Protein AF-A0A383C0T4-F1 (afdb_monomer)

Secondary structure (DSSP, 8-state):
--------------PPP---PPPPPPP------------------TT----S--TT-EEEEEEEETTEEEEEEEEEEEEEEEETTEEEEEEEEEEEEEEGGGTEEEEEEEEEEEETTT--EEEEEEEEEETTEEEEEEEEEETTTTEEEETTTTEEEE-S-SS-B-HHHHHHHHTTS---TT-EEEE--BSSGGGPSEEEE---------

Foldseek 3Di:
DDDDPDPDDDDDDDDDDDDDDDDDDDDDDDPPPPPDPPPPDDDDDPLFDDFPDFAPDKDKDFDDDHPDGFWIKMKHQNHWDDDPNFIWGWIKIWIWGAPDNRQKTWTKIKIFTAGRRLLATQKIWIFIDIVVDTDTWIKGDDLVVQKMAGPVVRDIDGFQHSRADDPVSVVRVVRVDPLDAQDKDFCSHHRDNVCHGDIDHRHDDDDDDD

InterPro domains:
  IPR021457 Protein of unknown function DUF3108 [PF11306] (60-206)

pLDDT: mean 80.32, std 24.47, range [20.44, 98.81]

Structure (mmCIF, N/CA/C/O backbone):
data_AF-A0A383C0T4-F1
#
_entry.id   AF-A0A383C0T4-F1
#
loop_
_atom_site.group_PDB
_atom_site.id
_atom_site.type_symbol
_atom_site.label_atom_id
_atom_site.label_alt_id
_atom_site.label_comp_id
_atom_site.label_asym_id
_atom_site.label_entity_id
_atom_site.label_seq_id
_atom_site.pdbx_PDB_ins_code
_atom_site.Cartn_x
_atom_site.Cartn_y
_atom_site.Cartn_z
_atom_site.occupancy
_atom_site.B_iso_or_equiv
_atom_site.auth_seq_id
_atom_site.auth_comp_id
_atom_site.auth_asym_id
_atom_site.auth_atom_id
_atom_site.pdbx_PDB_model_num
ATOM 1 N N . MET A 1 1 ? 9.558 5.883 11.764 1.00 26.47 1 MET A N 1
ATOM 2 C CA . MET A 1 1 ? 8.303 6.657 11.635 1.00 26.47 1 MET A CA 1
ATOM 3 C C . MET A 1 1 ? 7.267 6.018 12.559 1.00 26.47 1 MET A C 1
ATOM 5 O O . MET A 1 1 ? 7.053 4.821 12.443 1.00 26.47 1 MET A O 1
ATOM 9 N N . ARG A 1 2 ? 6.736 6.738 13.560 1.00 20.44 2 ARG A N 1
ATOM 10 C CA . ARG A 1 2 ? 5.718 6.205 14.489 1.00 20.44 2 ARG A CA 1
ATOM 11 C C . ARG A 1 2 ? 4.349 6.335 13.822 1.00 20.44 2 ARG A C 1
ATOM 13 O O . ARG A 1 2 ? 3.828 7.441 13.752 1.00 20.44 2 ARG A O 1
ATOM 20 N N . LEU A 1 3 ? 3.795 5.234 13.325 1.00 22.00 3 LEU A N 1
ATOM 21 C CA . LEU A 1 3 ? 2.406 5.183 12.874 1.00 22.00 3 LEU A CA 1
ATOM 22 C C . LEU A 1 3 ? 1.547 4.839 14.097 1.00 22.00 3 LEU A C 1
ATOM 24 O O . LEU A 1 3 ? 1.460 3.686 14.505 1.00 22.00 3 LEU A O 1
ATOM 28 N N . VAL A 1 4 ? 0.998 5.869 14.744 1.00 21.23 4 VAL A N 1
ATOM 29 C CA . VAL A 1 4 ? -0.015 5.711 15.795 1.00 21.23 4 VAL A CA 1
ATOM 30 C C . VAL A 1 4 ? -1.366 5.740 15.095 1.00 21.23 4 VAL A C 1
ATOM 32 O O . VAL A 1 4 ? -1.855 6.810 14.738 1.00 21.23 4 VAL A O 1
ATOM 35 N N . LEU A 1 5 ? -1.962 4.571 14.861 1.00 26.23 5 LEU A N 1
ATOM 36 C CA . LEU A 1 5 ? -3.336 4.475 14.371 1.00 26.23 5 LEU A CA 1
ATOM 37 C C . LEU A 1 5 ? -4.292 4.615 15.570 1.00 26.23 5 LEU A C 1
ATOM 39 O O . LEU A 1 5 ? -4.845 3.645 16.076 1.00 26.23 5 LEU A O 1
ATOM 43 N N . GLY A 1 6 ? -4.412 5.837 16.089 1.00 20.72 6 GLY A N 1
ATOM 44 C CA . GLY A 1 6 ? -5.301 6.167 17.202 1.00 20.72 6 GLY A CA 1
ATOM 45 C C . GLY A 1 6 ? -6.627 6.728 16.698 1.00 20.72 6 GLY A C 1
ATOM 46 O O . GLY A 1 6 ? -6.729 7.926 16.457 1.00 20.72 6 GLY A O 1
ATOM 47 N N . ALA A 1 7 ? -7.658 5.891 16.565 1.00 25.80 7 ALA A N 1
ATOM 48 C CA . ALA A 1 7 ? -9.027 6.351 16.323 1.00 25.80 7 ALA A CA 1
ATOM 49 C C . ALA A 1 7 ? -9.769 6.513 17.661 1.00 25.80 7 ALA A C 1
ATOM 51 O O . ALA A 1 7 ? -10.519 5.640 18.093 1.00 25.80 7 ALA A O 1
ATOM 52 N N . MET A 1 8 ? -9.561 7.642 18.341 1.00 23.55 8 MET A N 1
ATOM 53 C CA . MET A 1 8 ? -10.312 8.020 19.542 1.00 23.55 8 MET A CA 1
ATOM 54 C C . MET A 1 8 ? -11.531 8.860 19.130 1.00 23.55 8 MET A C 1
ATOM 56 O O . MET A 1 8 ? -11.370 10.010 18.740 1.00 23.55 8 MET A O 1
ATOM 60 N N . ILE A 1 9 ? -12.749 8.310 19.212 1.00 30.94 9 ILE A N 1
ATOM 61 C CA . ILE A 1 9 ? -13.994 9.101 19.136 1.00 30.94 9 ILE A CA 1
ATOM 62 C C . ILE A 1 9 ? -14.969 8.580 20.196 1.00 30.94 9 ILE A C 1
ATOM 64 O O . ILE A 1 9 ? -15.318 7.404 20.212 1.00 30.94 9 ILE A O 1
ATOM 68 N N . LEU A 1 10 ? -15.377 9.470 21.094 1.00 25.80 10 LEU A N 1
ATOM 69 C CA . LEU A 1 10 ? -16.293 9.253 22.213 1.00 25.80 10 LEU A CA 1
ATOM 70 C C . LEU A 1 10 ? -17.717 9.710 21.808 1.00 25.80 10 LEU A C 1
ATOM 72 O O . LEU A 1 10 ? -17.839 10.791 21.240 1.00 25.80 10 LEU A O 1
ATOM 76 N N . GLY A 1 11 ? -18.773 8.966 22.178 1.00 23.36 11 GLY A N 1
ATOM 77 C CA . GLY A 1 11 ? -20.077 9.556 22.566 1.00 23.36 11 GLY A CA 1
ATOM 78 C C . GLY A 1 11 ? -21.318 9.459 21.639 1.00 23.36 11 GLY A C 1
ATOM 79 O O . GLY A 1 11 ? -21.506 10.318 20.793 1.00 23.36 11 GLY A O 1
ATOM 80 N N . ILE A 1 12 ? -22.192 8.469 21.916 1.00 28.03 12 ILE A N 1
ATOM 81 C CA . ILE A 1 12 ? -23.638 8.527 22.310 1.00 28.03 12 ILE A CA 1
ATOM 82 C C . ILE A 1 12 ? -24.759 9.107 21.375 1.00 28.03 12 ILE A C 1
ATOM 84 O O . ILE A 1 12 ? -24.774 10.297 21.089 1.00 28.03 12 ILE A O 1
ATOM 88 N N . ALA A 1 13 ? -25.794 8.248 21.156 1.00 25.80 13 ALA A N 1
ATOM 89 C CA . ALA A 1 13 ? -27.266 8.435 20.928 1.00 25.80 13 ALA A CA 1
ATOM 90 C C . ALA A 1 13 ? -27.791 9.097 19.628 1.00 25.80 13 ALA A C 1
ATOM 92 O O . ALA A 1 13 ? -27.199 10.054 19.159 1.00 25.80 13 ALA A O 1
ATOM 93 N N . MET A 1 14 ? -28.949 8.777 19.013 1.00 27.36 14 MET A N 1
ATOM 94 C CA . MET A 1 14 ? -30.035 7.758 19.042 1.00 27.36 14 MET A CA 1
ATOM 95 C C . MET A 1 14 ? -30.850 7.972 17.726 1.00 27.36 14 MET A C 1
ATOM 97 O O . MET A 1 14 ? -30.845 9.097 17.223 1.00 27.36 14 MET A O 1
ATOM 101 N N . PRO A 1 15 ? -31.589 6.992 17.163 1.00 32.22 15 PRO A N 1
ATOM 102 C CA . PRO A 1 15 ? -32.390 7.215 15.955 1.00 32.22 15 PRO A CA 1
ATOM 103 C C . PRO A 1 15 ? -33.765 7.833 16.267 1.00 32.22 15 PRO A C 1
ATOM 105 O O . PRO A 1 15 ? -34.529 7.312 17.079 1.00 32.22 15 PRO A O 1
ATOM 108 N N . THR A 1 16 ? -34.113 8.921 15.578 1.00 31.89 16 THR A N 1
ATOM 109 C CA . THR A 1 16 ? -35.475 9.470 15.509 1.00 31.89 16 THR A CA 1
ATOM 110 C C . THR A 1 16 ? -36.207 8.885 14.302 1.00 31.89 16 THR A C 1
ATOM 112 O O . THR A 1 16 ? -35.761 9.000 13.163 1.00 31.89 16 THR A O 1
A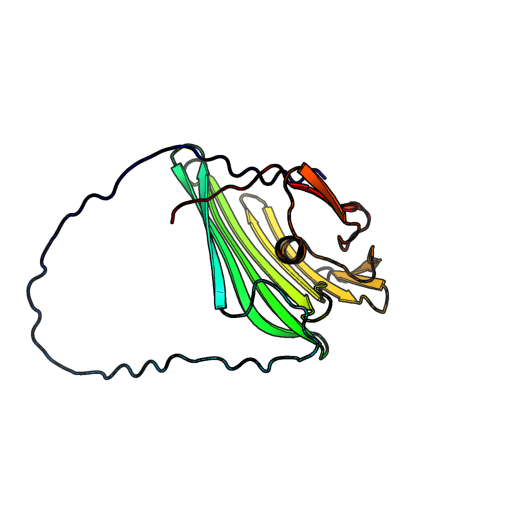TOM 115 N N . TRP A 1 17 ? -37.351 8.245 14.540 1.00 31.34 17 TRP A N 1
ATOM 116 C CA . TRP A 1 17 ? -38.272 7.833 13.482 1.00 31.34 17 TRP A CA 1
ATOM 117 C C . TRP A 1 17 ? -39.209 8.989 13.141 1.00 31.34 17 TRP A C 1
ATOM 119 O O . TRP A 1 17 ? -39.902 9.508 14.014 1.00 31.34 17 TRP A O 1
ATOM 129 N N . ALA A 1 18 ? -39.275 9.351 11.863 1.00 32.19 18 ALA A N 1
ATOM 130 C CA . ALA A 1 18 ? -40.365 10.140 11.314 1.00 32.19 18 ALA A CA 1
ATOM 131 C C . ALA A 1 18 ? -40.929 9.391 10.105 1.00 32.19 18 ALA A C 1
ATOM 133 O O . ALA A 1 18 ? -40.279 9.250 9.072 1.00 32.19 18 ALA A O 1
ATOM 134 N N . SER A 1 19 ? -42.139 8.866 10.272 1.00 38.88 19 SER A N 1
ATOM 135 C CA . SER A 1 19 ? -42.953 8.298 9.208 1.00 38.88 19 SER A CA 1
ATOM 136 C C . SER A 1 19 ? -43.614 9.422 8.413 1.00 38.88 19 SER A C 1
ATOM 138 O O . SER A 1 19 ? -44.455 10.143 8.952 1.00 38.88 19 SER A O 1
ATOM 140 N N . THR A 1 20 ? -43.311 9.526 7.125 1.00 36.09 20 THR A N 1
ATOM 141 C CA . THR A 1 20 ? -44.109 10.299 6.167 1.00 36.09 20 THR A CA 1
ATOM 142 C C . THR A 1 20 ? -44.485 9.394 4.999 1.00 36.09 20 THR A C 1
ATOM 144 O O . THR A 1 20 ? -43.641 8.971 4.215 1.00 36.09 20 THR A O 1
ATOM 147 N N . GLN A 1 21 ? -45.773 9.051 4.921 1.00 34.66 21 GLN A N 1
ATOM 148 C CA . GLN A 1 21 ? -46.374 8.371 3.775 1.00 34.66 21 GLN A CA 1
ATOM 149 C C . GLN A 1 21 ? -46.456 9.337 2.588 1.00 34.66 21 GLN A C 1
ATOM 151 O O . GLN A 1 21 ? -47.052 10.408 2.700 1.00 34.66 21 GLN A O 1
ATOM 156 N N . SER A 1 22 ? -45.900 8.934 1.448 1.00 42.59 22 SER A N 1
ATOM 157 C CA . SER A 1 22 ? -46.144 9.565 0.146 1.00 42.59 22 SER A CA 1
ATOM 158 C C . SER A 1 22 ? -47.427 8.999 -0.491 1.00 42.59 22 SER A C 1
ATOM 160 O O . SER A 1 22 ? -47.734 7.824 -0.270 1.00 42.59 22 SER A O 1
ATOM 162 N N . PRO A 1 23 ? -48.182 9.782 -1.288 1.00 41.03 23 PRO A N 1
ATOM 163 C CA . PRO A 1 23 ? -49.392 9.303 -1.959 1.00 41.03 23 PRO A CA 1
ATOM 164 C C . PRO A 1 23 ? -49.058 8.426 -3.186 1.00 41.03 23 PRO A C 1
ATOM 166 O O . PRO A 1 23 ? -47.937 8.492 -3.697 1.00 41.03 23 PRO A O 1
ATOM 169 N N . PRO A 1 24 ? -50.007 7.606 -3.684 1.00 40.97 24 PRO A N 1
ATOM 170 C CA . PRO A 1 24 ? -49.740 6.668 -4.770 1.00 40.97 24 PRO A CA 1
ATOM 171 C C . PRO A 1 24 ? -49.707 7.371 -6.136 1.00 40.97 24 PRO A C 1
ATOM 173 O O . PRO A 1 24 ? -50.595 8.152 -6.474 1.00 40.97 24 PRO A O 1
ATOM 176 N N . VAL A 1 25 ? -48.692 7.044 -6.937 1.00 49.34 25 VAL A N 1
ATOM 177 C CA . VAL A 1 25 ? -48.575 7.390 -8.365 1.00 49.34 25 VAL A CA 1
ATOM 178 C C . VAL A 1 25 ? -49.196 6.244 -9.188 1.00 49.34 25 VAL A C 1
ATOM 180 O O . VAL A 1 25 ? -48.976 5.083 -8.833 1.00 49.34 25 VAL A O 1
ATOM 183 N N . PRO A 1 26 ? -49.987 6.505 -10.248 1.00 47.72 26 PRO A N 1
ATOM 184 C CA . PRO A 1 26 ? -50.630 5.444 -11.018 1.00 47.72 26 PRO A CA 1
ATOM 185 C C . PRO A 1 26 ? -49.638 4.706 -11.931 1.00 47.72 26 PRO A C 1
ATOM 187 O O . PRO A 1 26 ? -48.668 5.282 -12.420 1.00 47.72 26 PRO A O 1
ATOM 190 N N . LEU A 1 27 ? -49.922 3.418 -12.155 1.00 47.41 27 LEU A N 1
ATOM 191 C CA . LEU A 1 27 ? -49.165 2.495 -13.003 1.00 47.41 27 LEU A CA 1
ATOM 192 C C . LEU A 1 27 ? -49.114 2.939 -14.472 1.00 47.41 27 LEU A C 1
ATOM 194 O O . LEU A 1 27 ? -50.159 3.067 -15.108 1.00 47.41 27 LEU A O 1
ATOM 198 N N . ALA A 1 28 ? -47.904 3.001 -15.028 1.00 38.44 28 ALA A N 1
ATOM 199 C CA . ALA A 1 28 ? -47.623 2.583 -16.398 1.00 38.44 28 ALA A CA 1
ATOM 200 C C . ALA A 1 28 ? -46.145 2.173 -16.529 1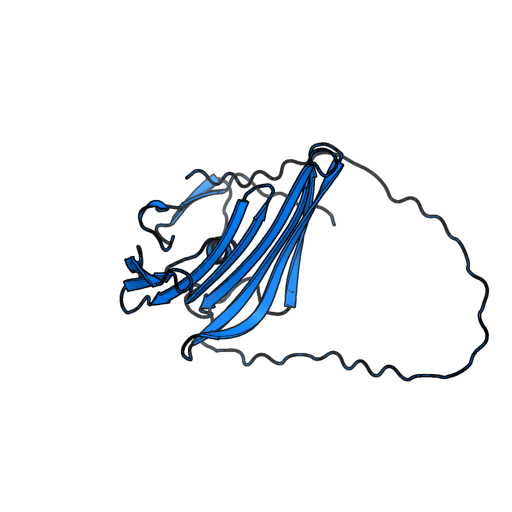.00 38.44 28 ALA A C 1
ATOM 202 O O . ALA A 1 28 ? -45.261 2.816 -15.969 1.00 38.44 28 ALA A O 1
ATOM 203 N N . ASP A 1 29 ? -45.942 1.091 -17.276 1.00 36.59 29 ASP A N 1
ATOM 204 C CA . ASP A 1 29 ? -44.694 0.514 -17.782 1.00 36.59 29 ASP A CA 1
ATOM 205 C C . ASP A 1 29 ? -43.775 -0.205 -16.783 1.00 36.59 29 ASP A C 1
ATOM 207 O O . ASP A 1 29 ? -42.815 0.315 -16.218 1.00 36.59 29 ASP A O 1
ATOM 211 N N . THR A 1 30 ? -44.053 -1.504 -16.637 1.00 40.03 30 THR A N 1
ATOM 212 C CA . THR A 1 30 ? -43.132 -2.501 -16.090 1.00 40.03 30 THR A CA 1
ATOM 213 C C . THR A 1 30 ? -41.898 -2.617 -16.988 1.00 40.03 30 THR A C 1
ATOM 215 O O . THR A 1 30 ? -41.848 -3.437 -17.903 1.00 40.03 30 THR A O 1
ATOM 218 N N . LEU A 1 31 ? -40.863 -1.831 -16.700 1.00 34.06 31 LEU A N 1
ATOM 219 C CA . LEU A 1 31 ? -39.502 -2.211 -17.056 1.00 34.06 31 LEU A CA 1
ATOM 220 C C . LEU A 1 31 ? -39.068 -3.294 -16.068 1.00 34.06 31 LEU A C 1
ATOM 222 O O . LEU A 1 31 ? -38.799 -3.019 -14.900 1.00 34.06 31 LEU A O 1
ATOM 226 N N . ILE A 1 32 ? -39.031 -4.544 -16.528 1.00 41.22 32 ILE A N 1
ATOM 227 C CA . ILE A 1 32 ? -38.339 -5.610 -15.803 1.00 41.22 32 ILE A CA 1
ATOM 228 C C . ILE A 1 32 ? -36.856 -5.231 -15.801 1.00 41.22 32 ILE A C 1
ATOM 230 O O . ILE A 1 32 ? -36.138 -5.454 -16.773 1.00 41.22 32 ILE A O 1
ATOM 234 N N . VAL A 1 33 ? -36.397 -4.622 -14.709 1.00 38.78 33 VAL A N 1
ATOM 235 C CA . VAL A 1 33 ? -34.971 -4.475 -14.424 1.00 38.78 33 VAL A CA 1
ATOM 236 C C . VAL A 1 33 ? -34.471 -5.852 -14.000 1.00 38.78 33 VAL A C 1
ATOM 238 O O . VAL A 1 33 ? -34.440 -6.196 -12.823 1.00 38.78 33 VAL A O 1
ATOM 241 N N . THR A 1 34 ? -34.100 -6.680 -14.972 1.00 40.38 34 THR A N 1
ATOM 242 C CA . THR A 1 34 ? -33.263 -7.860 -14.732 1.00 40.38 34 THR A CA 1
ATOM 243 C C . THR A 1 34 ? -31.835 -7.392 -14.468 1.00 40.38 34 THR A C 1
ATOM 245 O O . THR A 1 34 ? -30.953 -7.528 -15.313 1.00 40.38 34 THR A O 1
ATOM 248 N N . SER A 1 35 ? -31.580 -6.813 -13.294 1.00 45.12 35 SER A N 1
ATOM 249 C CA . SER A 1 35 ? -30.214 -6.717 -12.783 1.00 45.12 35 SER A CA 1
ATOM 250 C C . SER A 1 35 ? -29.838 -8.092 -12.242 1.00 45.12 35 SER A C 1
ATOM 252 O O . SER A 1 35 ? -30.069 -8.404 -11.074 1.00 45.12 35 SER A O 1
ATOM 254 N N . SER A 1 36 ? -29.309 -8.949 -13.115 1.00 42.78 36 SER A N 1
ATOM 255 C CA . SER A 1 36 ? -28.612 -10.149 -12.655 1.00 42.78 36 SER A CA 1
ATOM 256 C C . SER A 1 36 ? -27.465 -9.685 -11.751 1.00 42.78 36 SER A C 1
ATOM 258 O O . SER A 1 36 ? -26.699 -8.821 -12.190 1.00 42.78 36 SER A O 1
ATOM 260 N N . PRO A 1 37 ? -27.320 -10.186 -10.510 1.00 48.41 37 PRO A N 1
ATOM 261 C CA . PRO A 1 37 ? -26.099 -9.943 -9.764 1.00 48.41 37 PRO A CA 1
ATOM 262 C C . PRO A 1 37 ? -24.963 -10.537 -10.595 1.00 48.41 37 PRO A C 1
ATOM 264 O O . PRO A 1 37 ? -24.934 -11.739 -10.853 1.00 48.41 37 PRO A O 1
ATOM 267 N N . VAL A 1 38 ? -24.059 -9.688 -11.084 1.00 47.00 38 VAL A N 1
ATOM 268 C CA . VAL A 1 38 ? -22.828 -10.152 -11.720 1.00 47.00 38 VAL A CA 1
ATOM 269 C C . VAL A 1 38 ? -21.976 -10.729 -10.598 1.00 47.00 38 VAL A C 1
ATOM 271 O O . VAL A 1 38 ? -21.168 -10.036 -9.987 1.00 47.00 38 VAL A O 1
ATOM 274 N N . THR A 1 39 ? -22.190 -12.002 -10.279 1.00 49.72 39 THR A N 1
ATOM 275 C CA . THR A 1 39 ? -21.238 -12.766 -9.484 1.00 49.72 39 THR A CA 1
ATOM 276 C C . THR A 1 39 ? -20.007 -12.938 -10.362 1.00 49.72 39 THR A C 1
ATOM 278 O O . THR A 1 39 ? -19.962 -13.812 -11.226 1.00 49.72 39 THR A O 1
ATOM 281 N N . LYS A 1 40 ? -19.017 -12.053 -10.204 1.00 58.47 40 LYS A N 1
ATOM 282 C CA . LYS A 1 40 ? -17.694 -12.288 -10.779 1.00 58.47 40 LYS A CA 1
ATOM 283 C C . LYS A 1 40 ? -17.140 -13.547 -10.114 1.00 58.47 40 LYS A C 1
ATOM 285 O O . LYS A 1 40 ? -16.834 -13.544 -8.925 1.00 58.47 40 LYS A O 1
ATOM 290 N N . HIS A 1 41 ? -17.069 -14.635 -10.870 1.00 58.53 41 HIS A N 1
ATOM 291 C CA . HIS A 1 41 ? -16.362 -15.834 -10.447 1.00 58.53 41 HIS A CA 1
ATOM 292 C C . HIS A 1 41 ? -14.867 -15.561 -10.593 1.00 58.53 41 HIS A C 1
ATOM 294 O O . HIS A 1 41 ? -14.358 -15.483 -11.708 1.00 58.53 41 HIS A O 1
ATOM 300 N N . TYR A 1 42 ? -14.184 -15.368 -9.469 1.00 68.38 42 TYR A N 1
ATOM 301 C CA . TYR A 1 42 ? -12.728 -15.335 -9.444 1.00 68.38 42 TYR A CA 1
ATOM 302 C C . TYR A 1 42 ? -12.230 -16.777 -9.410 1.00 68.38 42 TYR A C 1
ATOM 304 O O . TYR A 1 42 ? -12.665 -17.566 -8.568 1.00 68.38 42 TYR A O 1
ATOM 312 N N . GLU A 1 43 ? -11.360 -17.133 -10.350 1.00 68.00 43 GLU A N 1
ATOM 313 C CA . GLU A 1 43 ? -10.668 -18.416 -10.308 1.00 68.00 43 GLU A CA 1
ATOM 314 C C . GLU A 1 43 ? -9.793 -18.440 -9.049 1.00 68.00 43 GLU A C 1
ATOM 316 O O . GLU A 1 43 ? -8.992 -17.534 -8.815 1.00 68.00 43 GLU A O 1
ATOM 321 N N . ILE A 1 44 ? -10.020 -19.427 -8.183 1.00 68.94 44 ILE A N 1
ATOM 322 C CA . ILE A 1 44 ? -9.310 -19.534 -6.909 1.00 68.94 44 ILE A CA 1
ATOM 323 C C . ILE A 1 44 ? -7.930 -20.117 -7.209 1.00 68.94 44 ILE A C 1
ATOM 325 O O . ILE A 1 44 ? -7.827 -21.303 -7.521 1.00 68.94 44 ILE A O 1
ATOM 329 N N . ASP A 1 45 ? -6.878 -19.301 -7.103 1.00 83.25 45 ASP A N 1
ATOM 330 C CA . ASP A 1 45 ? -5.502 -19.802 -7.133 1.00 83.25 45 ASP A CA 1
ATOM 331 C C . ASP A 1 45 ? -5.281 -20.699 -5.896 1.00 83.25 45 ASP A C 1
ATOM 333 O O . ASP A 1 45 ? -5.336 -20.202 -4.766 1.00 83.25 45 ASP A O 1
ATOM 337 N N . PRO A 1 46 ? -5.030 -22.012 -6.062 1.00 85.69 46 PRO A N 1
ATOM 338 C CA . PRO A 1 46 ? -4.829 -22.925 -4.936 1.00 85.69 46 PRO A CA 1
ATOM 339 C C . PRO A 1 46 ? -3.568 -22.611 -4.116 1.00 85.69 46 PRO A C 1
ATOM 341 O O . PRO A 1 46 ? -3.416 -23.144 -3.018 1.00 85.69 46 PRO A O 1
ATOM 344 N N . LEU A 1 47 ? -2.661 -21.778 -4.635 1.00 91.06 47 LEU A N 1
ATOM 345 C CA . LEU A 1 47 ? -1.452 -21.321 -3.950 1.00 91.06 47 LEU A CA 1
ATOM 346 C C . LEU A 1 47 ? -1.619 -19.948 -3.282 1.00 91.06 47 LEU A C 1
ATOM 348 O O . LEU A 1 47 ? -0.657 -19.448 -2.697 1.00 91.06 47 LEU A O 1
ATOM 352 N N . ALA A 1 48 ? -2.801 -19.328 -3.362 1.00 93.31 48 ALA A N 1
ATOM 353 C CA . ALA A 1 48 ? -3.064 -18.063 -2.689 1.00 93.31 48 ALA A CA 1
ATOM 354 C C . ALA A 1 48 ? -2.921 -18.200 -1.164 1.00 93.31 48 ALA A C 1
ATOM 356 O O . ALA A 1 48 ? -3.297 -19.209 -0.560 1.00 93.31 48 ALA A O 1
ATOM 357 N N . ALA A 1 49 ? -2.400 -17.155 -0.523 1.00 95.38 49 ALA A N 1
ATOM 358 C CA . ALA A 1 49 ? -2.322 -17.094 0.926 1.00 95.38 49 ALA A CA 1
ATOM 359 C C . ALA A 1 49 ? -3.723 -17.049 1.546 1.00 95.38 49 ALA A C 1
ATOM 361 O O . ALA A 1 49 ? -4.633 -16.385 1.047 1.00 95.38 49 ALA A O 1
ATOM 362 N N . VAL A 1 50 ? -3.876 -17.703 2.698 1.00 94.62 50 VAL A N 1
ATOM 363 C CA . VAL A 1 50 ? -5.092 -17.592 3.508 1.00 94.62 50 VAL A CA 1
ATOM 364 C C . VAL A 1 50 ? -5.119 -16.212 4.161 1.00 94.62 50 VAL A C 1
ATOM 366 O O . VAL A 1 50 ? -4.307 -15.917 5.039 1.00 94.62 50 VAL A O 1
ATOM 369 N N . VAL A 1 51 ? -6.060 -15.369 3.737 1.00 95.81 51 VAL A N 1
ATOM 370 C CA . VAL A 1 51 ? -6.200 -13.979 4.190 1.00 95.81 51 VAL A CA 1
ATOM 371 C C . VAL A 1 51 ? -7.644 -13.659 4.599 1.00 95.81 51 VAL A C 1
ATOM 373 O O . VAL A 1 51 ? -8.575 -14.292 4.103 1.00 95.81 51 VAL A O 1
ATOM 376 N N . PRO A 1 52 ? -7.870 -12.686 5.503 1.00 96.06 52 PRO A N 1
ATOM 377 C CA . PRO A 1 52 ? -9.206 -12.335 5.992 1.00 96.06 52 PRO A CA 1
ATOM 378 C C . PRO A 1 52 ? -9.892 -11.254 5.137 1.00 96.06 52 PRO A C 1
ATOM 380 O O . PRO A 1 52 ? -10.637 -10.436 5.672 1.00 96.06 52 PRO A O 1
ATOM 383 N N . PHE A 1 53 ? -9.568 -11.188 3.847 1.00 95.69 53 PHE A N 1
ATOM 384 C CA . PHE A 1 53 ? -10.093 -10.217 2.889 1.00 95.69 53 PHE A CA 1
ATOM 385 C C . PHE A 1 53 ? -10.147 -10.840 1.494 1.00 95.69 53 PHE A C 1
ATOM 387 O O . PHE A 1 53 ? -9.501 -11.851 1.232 1.00 95.69 53 PHE A O 1
ATOM 394 N N . GLY A 1 54 ? -10.903 -10.234 0.585 1.00 95.25 54 GLY A N 1
ATOM 395 C CA . GLY A 1 54 ? -11.009 -10.697 -0.794 1.00 95.25 54 GLY A CA 1
ATOM 396 C C . GLY A 1 54 ? -11.951 -9.823 -1.618 1.00 95.25 54 GLY A C 1
ATOM 397 O O . GLY A 1 54 ? -12.547 -8.896 -1.066 1.00 95.25 54 GLY A O 1
ATOM 398 N N . PRO A 1 55 ? -12.084 -10.097 -2.927 1.00 94.94 55 PRO A N 1
ATOM 399 C CA . PRO A 1 55 ? -12.899 -9.297 -3.834 1.00 94.94 55 PRO A CA 1
ATOM 400 C C . PRO A 1 55 ? -14.312 -9.002 -3.320 1.00 94.94 55 PRO A C 1
ATOM 402 O O . PRO A 1 55 ? -15.018 -9.906 -2.872 1.00 94.94 55 PRO A O 1
ATOM 405 N N . GLY A 1 56 ? -14.727 -7.739 -3.427 1.00 91.38 56 GLY A N 1
ATOM 406 C CA . GLY A 1 56 ? -16.029 -7.248 -2.969 1.00 91.38 56 GLY A CA 1
ATOM 407 C C . GLY A 1 56 ? -16.062 -6.794 -1.506 1.00 91.38 56 GLY A C 1
ATOM 408 O O . GLY A 1 56 ? -17.079 -6.268 -1.058 1.00 91.38 56 GLY A O 1
ATOM 409 N N . GLU A 1 57 ? -14.974 -6.963 -0.752 1.00 95.12 57 GLU A N 1
ATOM 410 C CA . GLU A 1 57 ? -14.845 -6.346 0.566 1.00 95.12 57 GLU A CA 1
ATOM 411 C C . GLU A 1 57 ? -14.700 -4.826 0.442 1.00 95.12 57 GLU A C 1
ATOM 413 O O . GLU A 1 57 ? -13.851 -4.346 -0.306 1.00 95.12 57 GLU A O 1
ATOM 418 N N . ARG A 1 58 ? -15.472 -4.078 1.240 1.00 95.50 58 ARG A N 1
ATOM 419 C CA . ARG A 1 58 ? -15.390 -2.620 1.343 1.00 95.50 58 ARG A CA 1
ATOM 420 C C . ARG A 1 58 ? -15.502 -2.172 2.798 1.00 95.50 58 ARG A C 1
ATOM 422 O O . ARG A 1 58 ? -16.442 -2.537 3.501 1.00 95.50 58 ARG A O 1
ATOM 429 N N . LEU A 1 59 ? -14.534 -1.379 3.240 1.00 92.81 59 LEU A N 1
ATOM 430 C CA . LEU A 1 59 ? -14.450 -0.776 4.566 1.00 92.81 59 LEU A CA 1
ATOM 431 C C . LEU A 1 59 ? -14.678 0.725 4.419 1.00 92.81 59 LEU A C 1
ATOM 433 O O . LEU A 1 59 ? -13.901 1.388 3.739 1.00 92.81 59 LEU A O 1
ATOM 437 N N . GLU A 1 60 ? -15.721 1.265 5.045 1.00 93.00 60 GLU A N 1
ATOM 438 C CA . GLU A 1 60 ? -16.038 2.695 4.997 1.00 93.00 60 GLU A CA 1
ATOM 439 C C . GLU A 1 60 ? -15.765 3.365 6.344 1.00 93.00 60 GLU A C 1
ATOM 441 O O . GLU A 1 60 ? -16.042 2.815 7.411 1.00 93.00 60 GLU A O 1
ATOM 446 N N . TYR A 1 61 ? -15.225 4.578 6.289 1.00 85.31 61 TYR A N 1
ATOM 447 C CA . TYR A 1 61 ? -14.790 5.342 7.447 1.00 85.31 61 TYR A CA 1
ATOM 448 C C . TYR A 1 61 ? -15.310 6.773 7.366 1.00 85.31 61 TYR A C 1
ATOM 450 O O . TYR A 1 61 ? -15.210 7.439 6.335 1.00 85.31 61 TYR A O 1
ATOM 458 N N . GLN A 1 62 ? -15.807 7.274 8.494 1.00 84.50 62 GLN A N 1
ATOM 459 C CA . GLN A 1 62 ? -16.159 8.678 8.667 1.00 84.50 62 GLN A CA 1
ATOM 460 C C . GLN A 1 62 ? -15.023 9.385 9.415 1.00 84.50 62 GLN A C 1
ATOM 462 O O . GLN A 1 62 ? -14.679 9.013 10.538 1.00 84.50 62 GLN A O 1
ATOM 467 N N . VAL A 1 63 ? -14.452 10.421 8.806 1.00 73.75 63 VAL A N 1
ATOM 468 C CA . VAL A 1 63 ? -13.417 11.259 9.420 1.00 73.75 63 VAL A CA 1
ATOM 469 C C . VAL A 1 63 ? -14.098 12.425 10.131 1.00 73.75 63 VAL A C 1
ATOM 471 O O . VAL A 1 63 ? -14.849 13.186 9.514 1.00 73.75 63 VAL A O 1
ATOM 474 N N . LYS A 1 64 ? -13.833 12.585 11.431 1.00 71.81 64 LYS A N 1
ATOM 475 C CA . LYS A 1 64 ? -14.405 13.658 12.260 1.00 71.81 64 LYS A CA 1
ATOM 476 C C . LYS A 1 64 ? -13.318 14.573 12.817 1.00 71.81 64 LYS A C 1
ATOM 478 O O . LYS A 1 64 ? -12.284 14.088 13.273 1.00 71.81 64 LYS A O 1
ATOM 483 N N . LEU A 1 65 ? -13.589 15.879 12.852 1.00 56.94 65 LEU A N 1
ATOM 484 C CA . LEU A 1 65 ? -12.849 16.855 13.653 1.00 56.94 65 LEU A CA 1
ATOM 485 C C . LEU A 1 65 ? -13.755 17.332 14.797 1.00 56.94 65 LEU A C 1
ATOM 487 O O . LEU A 1 65 ? -14.682 18.118 14.597 1.00 56.94 65 LEU A O 1
ATOM 491 N N . GLY A 1 66 ? -13.501 16.846 16.013 1.00 64.00 66 GLY A N 1
ATOM 492 C CA . GLY A 1 66 ? -14.413 17.067 17.138 1.00 64.00 66 GLY A CA 1
ATOM 493 C C . GLY A 1 66 ? -15.787 16.450 16.855 1.00 64.00 66 GLY A C 1
ATOM 494 O O . GLY A 1 66 ? -15.881 15.266 16.545 1.00 64.00 66 GLY A O 1
ATOM 495 N N . ILE A 1 67 ? -16.849 17.254 16.942 1.00 56.62 67 ILE A N 1
ATOM 496 C CA . ILE A 1 67 ? -18.228 16.827 16.643 1.00 56.62 67 ILE A CA 1
ATOM 497 C C . ILE A 1 67 ? -18.613 16.969 15.161 1.00 56.62 67 ILE A C 1
ATOM 499 O O . ILE A 1 67 ? -19.727 16.609 14.793 1.00 56.62 67 ILE A O 1
ATOM 503 N N . ILE A 1 68 ? -17.733 17.519 14.317 1.00 58.69 68 ILE A N 1
ATOM 504 C CA . ILE A 1 68 ? -18.053 17.858 12.926 1.00 58.69 68 ILE A CA 1
ATOM 505 C C . ILE A 1 68 ? -17.528 16.771 11.988 1.00 58.69 68 ILE A C 1
ATOM 507 O O . ILE A 1 68 ? -16.326 16.489 11.940 1.00 58.69 68 ILE A O 1
ATOM 511 N N . ASP A 1 69 ? -18.434 16.205 11.194 1.00 64.38 69 ASP A N 1
ATOM 512 C CA . ASP A 1 69 ? -18.089 15.339 10.073 1.00 64.38 69 ASP A CA 1
ATOM 513 C C . ASP A 1 69 ? -17.284 16.129 9.041 1.00 64.38 69 ASP A C 1
ATOM 515 O O . ASP A 1 69 ? -17.732 17.136 8.499 1.00 64.38 69 ASP A O 1
ATOM 519 N N . THR A 1 70 ? -16.059 15.680 8.811 1.00 74.56 70 THR A N 1
ATOM 520 C CA . THR A 1 70 ? -15.042 16.424 8.062 1.00 74.56 70 THR A CA 1
ATOM 521 C C . THR A 1 70 ? -14.647 15.698 6.779 1.00 74.56 70 THR A C 1
ATOM 523 O O . THR A 1 70 ? -14.147 16.319 5.848 1.00 74.56 70 THR A O 1
ATOM 526 N N . GLY A 1 71 ? -14.899 14.393 6.679 1.00 84.00 71 GLY A N 1
ATOM 527 C CA . GLY A 1 71 ? -14.628 13.638 5.465 1.00 84.00 71 GLY A CA 1
ATOM 528 C C . GLY A 1 71 ? -15.089 12.192 5.534 1.00 84.00 71 GLY A C 1
ATOM 529 O O . GLY A 1 71 ? -15.559 11.716 6.565 1.00 84.00 71 GLY A O 1
ATOM 530 N N . LYS A 1 72 ? -14.939 11.495 4.417 1.00 88.69 72 LYS A N 1
ATOM 531 C CA . LYS A 1 72 ? -15.193 10.072 4.239 1.00 88.69 72 LYS A CA 1
ATOM 532 C C . LYS A 1 72 ? -13.939 9.427 3.674 1.00 88.69 72 LYS A C 1
ATOM 534 O O . LYS A 1 72 ? -13.245 10.036 2.867 1.00 88.69 72 LYS A O 1
ATOM 539 N N . ALA A 1 73 ? -13.671 8.197 4.066 1.00 90.38 73 ALA A N 1
ATOM 540 C CA . ALA A 1 73 ? -12.668 7.371 3.422 1.00 90.38 73 ALA A CA 1
ATOM 541 C C . ALA A 1 73 ? -13.225 5.969 3.206 1.00 90.38 73 ALA A C 1
ATOM 543 O O . ALA A 1 73 ? -14.115 5.534 3.936 1.00 90.38 73 ALA A O 1
ATOM 544 N N . TYR A 1 74 ? -12.703 5.256 2.219 1.00 94.25 74 TYR A N 1
ATOM 545 C CA . TYR A 1 74 ? -12.964 3.833 2.076 1.00 94.25 74 TYR A CA 1
ATOM 546 C C . TYR A 1 74 ? -11.705 3.085 1.663 1.00 94.25 74 TYR A C 1
ATOM 548 O O . TYR A 1 74 ? -10.786 3.668 1.091 1.00 94.25 74 TYR A O 1
ATOM 556 N N . MET A 1 75 ? -11.691 1.788 1.946 1.00 96.31 75 MET A N 1
ATOM 557 C CA . MET A 1 75 ? -10.769 0.822 1.362 1.00 96.31 75 MET A CA 1
ATOM 558 C C . MET A 1 75 ? -11.587 -0.322 0.774 1.00 96.31 75 MET A C 1
ATOM 560 O O . MET A 1 75 ? -12.512 -0.801 1.421 1.00 96.31 75 MET A O 1
ATOM 564 N N . GLU A 1 76 ? -11.256 -0.766 -0.428 1.00 97.75 76 GLU A N 1
ATOM 565 C CA . GLU A 1 76 ? -12.002 -1.794 -1.148 1.00 97.75 76 GLU A CA 1
ATOM 566 C C . GLU A 1 76 ? -11.052 -2.759 -1.851 1.00 97.75 76 GLU A C 1
ATOM 568 O O . GLU A 1 76 ? -10.082 -2.335 -2.477 1.00 97.75 76 GLU A O 1
ATOM 573 N N . VAL A 1 77 ? -11.345 -4.057 -1.779 1.00 98.12 77 VAL A N 1
ATOM 574 C CA . VAL A 1 77 ? -10.727 -5.051 -2.660 1.00 98.12 77 VAL A CA 1
ATOM 575 C C . VAL A 1 77 ? -11.592 -5.143 -3.913 1.00 98.12 77 VAL A C 1
ATOM 577 O O . VAL A 1 77 ? -12.574 -5.886 -3.963 1.00 98.12 77 VAL A O 1
ATOM 580 N N . VAL A 1 78 ? -11.228 -4.367 -4.930 1.00 96.62 78 VAL A N 1
ATOM 581 C CA . VAL A 1 78 ? -12.000 -4.204 -6.172 1.00 96.62 78 VAL A CA 1
ATOM 582 C C . VAL A 1 78 ? -12.091 -5.525 -6.941 1.00 96.62 78 VAL A C 1
ATOM 584 O O . VAL A 1 78 ? -13.102 -5.844 -7.576 1.00 96.62 78 VAL A O 1
ATOM 587 N N . GLY A 1 79 ? -11.032 -6.331 -6.889 1.00 95.75 79 GLY A N 1
ATOM 588 C CA . GLY A 1 79 ? -10.993 -7.622 -7.556 1.00 95.75 79 GLY A CA 1
ATOM 589 C C . GLY A 1 79 ? -9.616 -8.262 -7.573 1.00 95.75 79 GLY A C 1
ATOM 590 O O . GLY A 1 79 ? -8.710 -7.857 -6.847 1.00 95.75 79 GLY A O 1
ATOM 591 N N . ILE A 1 80 ? -9.490 -9.272 -8.431 1.00 95.56 80 ILE A N 1
ATOM 592 C CA . ILE A 1 80 ? -8.211 -9.843 -8.842 1.00 95.56 80 ILE A CA 1
ATOM 593 C C . ILE A 1 80 ? -7.862 -9.299 -10.225 1.00 95.56 80 ILE A C 1
ATOM 595 O O . ILE A 1 80 ? -8.701 -9.323 -11.128 1.00 95.56 80 ILE A O 1
ATOM 599 N N . ASP A 1 81 ? -6.629 -8.835 -10.364 1.00 95.12 81 ASP A N 1
ATOM 600 C CA . ASP A 1 81 ? -5.994 -8.416 -11.611 1.00 95.12 81 ASP A CA 1
ATOM 601 C C . ASP A 1 81 ? -4.685 -9.204 -11.804 1.00 95.12 81 ASP A C 1
ATOM 603 O O . ASP A 1 81 ? -4.293 -9.995 -10.938 1.00 95.12 81 ASP A O 1
ATOM 607 N N . SER A 1 82 ? -3.984 -8.999 -12.917 1.00 93.94 82 SER A N 1
ATOM 608 C CA . SER A 1 82 ? -2.677 -9.598 -13.169 1.00 93.94 82 SER A CA 1
ATOM 609 C C . SER A 1 82 ? -1.601 -8.547 -13.417 1.00 93.94 82 SER A C 1
ATOM 611 O O . SER A 1 82 ? -1.716 -7.711 -14.311 1.00 93.94 82 SER A O 1
ATOM 613 N N . ILE A 1 83 ? -0.497 -8.648 -12.675 1.00 96.62 83 ILE A N 1
ATOM 614 C CA . ILE A 1 83 ? 0.715 -7.867 -12.925 1.00 96.62 83 ILE A CA 1
ATOM 615 C C . ILE A 1 83 ? 1.803 -8.820 -13.402 1.00 96.62 83 ILE A C 1
ATOM 617 O O . ILE A 1 83 ? 2.227 -9.707 -12.666 1.00 96.62 83 ILE A O 1
ATOM 621 N N . ARG A 1 84 ? 2.255 -8.636 -14.650 1.00 95.19 84 ARG A N 1
ATOM 622 C CA . ARG A 1 84 ? 3.289 -9.475 -15.289 1.00 95.19 84 ARG A CA 1
ATOM 623 C C . ARG A 1 84 ? 2.964 -10.981 -15.258 1.00 95.19 84 ARG A C 1
ATOM 625 O O . ARG A 1 84 ? 3.863 -11.805 -15.158 1.00 95.19 84 ARG A O 1
ATOM 632 N N . GLY A 1 85 ? 1.683 -11.337 -15.376 1.00 92.38 85 GLY A N 1
ATOM 633 C CA . GLY A 1 85 ? 1.223 -12.730 -15.372 1.00 92.38 85 GLY A CA 1
ATOM 634 C C . GLY A 1 85 ? 0.959 -13.307 -13.979 1.00 92.38 85 GLY A C 1
ATOM 635 O O . GLY A 1 85 ? 0.379 -14.384 -13.884 1.00 92.38 85 GLY A O 1
ATOM 636 N N . GLU A 1 86 ? 1.297 -12.585 -12.906 1.00 92.00 86 GLU A N 1
ATOM 637 C CA . GLU A 1 86 ? 1.032 -13.023 -11.534 1.00 92.00 86 GLU A CA 1
ATOM 638 C C . GLU A 1 86 ? -0.309 -12.468 -11.022 1.00 92.00 86 GLU A C 1
ATOM 640 O O . GLU A 1 86 ? -0.608 -11.289 -11.250 1.00 92.00 86 GLU A O 1
ATOM 645 N N . PRO A 1 87 ? -1.134 -13.283 -10.339 1.00 95.88 87 PRO A N 1
ATOM 646 C CA . PRO A 1 87 ? -2.413 -12.853 -9.784 1.00 95.88 87 PRO A CA 1
ATOM 647 C C . PRO A 1 87 ? -2.228 -11.924 -8.579 1.00 95.88 87 PRO A C 1
ATOM 649 O O . PRO A 1 87 ? -1.527 -12.244 -7.611 1.00 95.88 87 PRO A O 1
ATOM 652 N N . THR A 1 88 ? -2.926 -10.791 -8.606 1.00 97.75 88 THR A N 1
ATOM 653 C CA . THR A 1 88 ? -2.845 -9.733 -7.591 1.00 97.75 88 THR A CA 1
ATOM 654 C C . THR A 1 88 ? -4.228 -9.292 -7.126 1.00 97.75 88 THR A C 1
ATOM 656 O O . THR A 1 88 ? -5.138 -9.150 -7.937 1.00 97.75 88 THR A O 1
ATOM 659 N N . TYR A 1 89 ? -4.394 -9.029 -5.831 1.00 98.12 89 TYR A N 1
ATOM 660 C CA . TYR A 1 89 ? -5.512 -8.230 -5.341 1.00 98.12 89 TYR A CA 1
ATOM 661 C C . TYR A 1 89 ? -5.327 -6.791 -5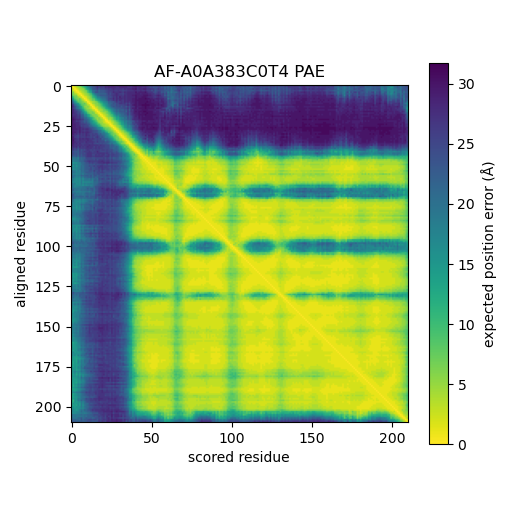.810 1.00 98.12 89 TYR A C 1
ATOM 663 O O . TYR A 1 89 ? -4.294 -6.193 -5.515 1.00 98.12 89 TYR A O 1
ATOM 671 N N . HIS A 1 90 ? -6.328 -6.228 -6.483 1.00 98.38 90 HIS A N 1
ATOM 672 C CA . HIS A 1 90 ? -6.406 -4.790 -6.717 1.00 98.38 90 HIS A CA 1
ATOM 673 C C . HIS A 1 90 ? -7.187 -4.156 -5.570 1.00 98.38 90 HIS A C 1
ATOM 675 O O . HIS A 1 90 ? -8.391 -4.377 -5.412 1.00 98.38 90 HIS A O 1
ATOM 681 N N . VAL A 1 91 ? -6.470 -3.405 -4.744 1.00 98.44 91 VAL A N 1
ATOM 682 C CA . VAL A 1 91 ? -7.012 -2.682 -3.602 1.00 98.44 91 VAL A CA 1
ATOM 683 C C . VAL A 1 91 ? -7.048 -1.200 -3.923 1.00 98.44 91 VAL A C 1
ATOM 685 O O . VAL A 1 91 ? -6.018 -0.617 -4.251 1.00 98.44 91 VAL A O 1
ATOM 688 N N . GLN A 1 92 ? -8.212 -0.588 -3.747 1.00 98.31 92 GLN A N 1
ATOM 689 C CA . GLN A 1 92 ? -8.392 0.851 -3.851 1.00 98.31 92 GLN A CA 1
ATOM 690 C C . GLN A 1 92 ? -8.629 1.445 -2.464 1.00 98.31 92 GLN A C 1
ATOM 692 O O . GLN A 1 92 ? -9.365 0.890 -1.648 1.00 98.31 92 GLN A O 1
ATOM 697 N N . MET A 1 93 ? -8.029 2.596 -2.195 1.00 96.31 93 MET A N 1
ATOM 698 C CA . MET A 1 93 ? -8.363 3.446 -1.062 1.00 96.31 93 MET A CA 1
ATOM 699 C C . MET A 1 93 ? -8.648 4.847 -1.579 1.00 96.31 93 MET A C 1
ATOM 701 O O . MET A 1 93 ? -7.897 5.368 -2.397 1.00 96.31 93 MET A O 1
ATOM 705 N N . ALA A 1 94 ? -9.697 5.483 -1.072 1.00 94.00 94 ALA A N 1
ATOM 706 C CA . ALA A 1 94 ? -9.913 6.900 -1.327 1.00 94.00 94 ALA A CA 1
ATOM 707 C C . ALA A 1 94 ? -10.296 7.634 -0.051 1.00 94.00 94 ALA A C 1
ATOM 709 O O . ALA A 1 94 ? -10.920 7.067 0.848 1.00 94.00 94 ALA A O 1
ATOM 710 N N . MET A 1 95 ? -9.935 8.909 0.010 1.00 89.50 95 MET A N 1
ATOM 711 C CA . MET A 1 95 ? -10.260 9.805 1.108 1.00 89.50 95 MET A CA 1
ATOM 712 C C . MET A 1 95 ? -10.706 11.147 0.549 1.00 89.50 95 MET A C 1
ATOM 714 O O . MET A 1 95 ? -9.982 11.790 -0.203 1.00 89.50 95 MET A O 1
ATOM 718 N N . GLN A 1 96 ? -11.887 11.588 0.962 1.00 88.06 96 GLN A N 1
ATOM 719 C CA . GLN A 1 96 ? -12.445 12.869 0.570 1.00 88.06 96 GLN A CA 1
ATOM 720 C C . GLN A 1 96 ? -12.893 13.644 1.800 1.00 88.06 96 GLN A C 1
ATOM 722 O O . GLN A 1 96 ? -13.630 13.127 2.636 1.00 88.06 96 GLN A O 1
ATOM 727 N N . GLY A 1 97 ? -12.487 14.901 1.922 1.00 83.69 97 GLY A N 1
ATOM 728 C CA . GLY A 1 97 ? -12.845 15.708 3.078 1.00 83.69 97 GLY A CA 1
ATOM 729 C C . GLY A 1 97 ? -12.638 17.195 2.875 1.00 83.69 97 GLY A C 1
ATOM 730 O O . GLY A 1 97 ? -11.973 17.633 1.941 1.00 83.69 97 GLY A O 1
ATOM 731 N N . SER A 1 98 ? -13.228 17.964 3.779 1.00 78.69 98 SER A N 1
ATOM 732 C CA . SER A 1 98 ? -13.138 19.413 3.835 1.00 78.69 98 SER A CA 1
ATOM 733 C C . SER A 1 98 ? -13.044 19.856 5.297 1.00 78.69 98 SER A C 1
ATOM 735 O O . SER A 1 98 ? -13.964 19.634 6.084 1.00 78.69 98 SER A O 1
ATOM 737 N N . LEU A 1 99 ? -11.955 20.535 5.651 1.00 68.25 99 LEU A N 1
ATOM 738 C CA . LEU A 1 99 ? -11.710 21.137 6.962 1.00 68.25 99 LEU A CA 1
ATOM 739 C C . LEU A 1 99 ? -11.831 22.670 6.889 1.00 68.25 99 LEU A C 1
ATOM 741 O O . LEU A 1 99 ? -11.756 23.265 5.812 1.00 68.25 99 LEU A O 1
ATOM 745 N N . LEU A 1 100 ? -11.977 23.317 8.053 1.00 65.38 100 LEU A N 1
ATOM 746 C CA . LEU A 1 100 ? -11.961 24.780 8.211 1.00 65.38 100 LEU A CA 1
ATOM 747 C C . LEU A 1 100 ? -12.963 25.493 7.282 1.00 65.38 100 LEU A C 1
ATOM 749 O O . LEU A 1 100 ? -12.593 26.400 6.542 1.00 65.38 100 LEU A O 1
ATOM 753 N N . PHE A 1 101 ? -14.230 25.067 7.300 1.00 67.44 101 PHE A N 1
ATOM 754 C CA . PHE A 1 101 ? -15.296 25.635 6.459 1.00 67.44 101 PHE A CA 1
ATOM 755 C C . PHE A 1 101 ? -14.990 25.605 4.945 1.00 67.44 101 PHE A C 1
ATOM 757 O O . PHE A 1 101 ? -15.358 26.527 4.222 1.00 67.44 101 PHE A O 1
ATOM 764 N N . GLY A 1 102 ? -14.310 24.564 4.454 1.00 63.28 102 GLY A N 1
ATOM 765 C CA . GLY A 1 102 ? -13.994 24.419 3.025 1.00 63.28 102 GLY A CA 1
ATOM 766 C C . GLY A 1 102 ? -12.640 24.980 2.610 1.00 63.28 102 GLY A C 1
ATOM 767 O O . GLY A 1 102 ? -12.269 24.848 1.444 1.00 63.28 102 GLY A O 1
ATOM 768 N N . ALA A 1 103 ? -11.882 25.575 3.535 1.00 64.75 103 ALA A N 1
ATOM 769 C CA . ALA A 1 103 ? -10.566 26.117 3.219 1.00 64.75 103 ALA A CA 1
ATOM 770 C C . ALA A 1 103 ? -9.535 25.021 2.912 1.00 64.75 103 ALA A C 1
ATOM 772 O O . ALA A 1 103 ? -8.633 25.261 2.118 1.00 64.75 103 ALA A O 1
ATOM 773 N N . LEU A 1 104 ? -9.665 23.826 3.497 1.00 69.25 104 LEU A N 1
ATOM 774 C CA . LEU A 1 104 ? -8.740 22.714 3.280 1.00 69.25 104 LEU A CA 1
ATOM 775 C C . LEU A 1 104 ? -9.501 21.502 2.747 1.00 69.25 104 LEU A C 1
ATOM 777 O O . LEU A 1 104 ? -10.179 20.821 3.509 1.00 69.25 104 LEU A O 1
ATOM 781 N N . ASN A 1 105 ? -9.373 21.240 1.449 1.00 81.19 105 ASN A N 1
ATOM 782 C CA . ASN A 1 105 ? -9.966 20.075 0.800 1.00 81.19 105 ASN A CA 1
ATOM 783 C C . ASN A 1 105 ? -8.923 18.969 0.654 1.00 81.19 105 ASN A C 1
ATOM 785 O O . ASN A 1 105 ? -7.747 19.255 0.428 1.00 81.19 105 ASN A O 1
ATOM 789 N N . VAL A 1 106 ? -9.380 17.731 0.785 1.00 84.25 106 VAL A N 1
ATOM 790 C CA . VAL A 1 106 ? -8.619 16.503 0.570 1.00 84.25 106 VAL A CA 1
ATOM 791 C C . VAL A 1 106 ? -9.415 15.656 -0.410 1.00 84.25 106 VAL A C 1
ATOM 793 O O . VAL A 1 106 ? -10.621 15.475 -0.222 1.00 84.25 106 VAL A O 1
ATOM 796 N N . ASN A 1 107 ? -8.759 15.171 -1.452 1.00 89.75 107 ASN A N 1
ATOM 797 C CA . ASN A 1 107 ? -9.303 14.228 -2.412 1.00 89.75 107 ASN A CA 1
ATOM 798 C C . ASN A 1 107 ? -8.163 13.327 -2.881 1.00 89.75 107 ASN A C 1
ATOM 800 O O . ASN A 1 107 ? -7.508 13.607 -3.881 1.00 89.75 107 ASN A O 1
ATOM 804 N N . ASP A 1 108 ? -7.913 12.282 -2.112 1.00 92.44 108 ASP A N 1
ATOM 805 C CA . ASP A 1 108 ? -6.796 11.384 -2.344 1.00 92.44 108 ASP A CA 1
ATOM 806 C C . ASP A 1 108 ? -7.324 10.036 -2.815 1.00 92.44 108 ASP A C 1
ATOM 808 O O . ASP A 1 108 ? -8.310 9.521 -2.278 1.00 92.44 108 ASP A O 1
ATOM 812 N N . GLN A 1 109 ? -6.636 9.451 -3.784 1.00 97.06 109 GLN A N 1
ATOM 813 C CA . GLN A 1 109 ? -6.873 8.106 -4.269 1.00 97.06 109 GLN A CA 1
ATOM 814 C C . GLN A 1 109 ? -5.560 7.327 -4.279 1.00 97.06 109 GLN A C 1
ATOM 816 O O . GLN A 1 109 ? -4.499 7.833 -4.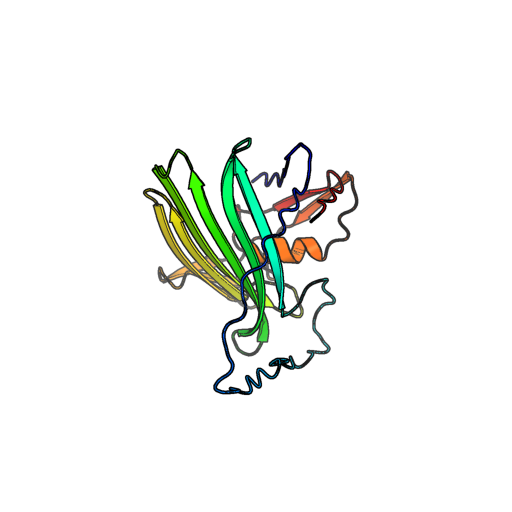641 1.00 97.06 109 GLN A O 1
ATOM 821 N N . TYR A 1 110 ? -5.647 6.070 -3.878 1.00 98.19 110 TYR A N 1
ATOM 822 C CA . TYR A 1 110 ? -4.540 5.139 -3.854 1.00 98.19 110 TYR A CA 1
ATOM 823 C C . TYR A 1 110 ? -4.996 3.811 -4.433 1.00 98.19 110 TYR A C 1
ATOM 825 O O . TYR A 1 110 ? -6.075 3.320 -4.102 1.00 98.19 110 TYR A O 1
ATOM 833 N N . ASP A 1 111 ? -4.137 3.198 -5.231 1.00 98.69 111 ASP A N 1
ATOM 834 C CA . ASP A 1 111 ? -4.362 1.882 -5.804 1.00 98.69 111 ASP A CA 1
ATOM 835 C C . ASP A 1 111 ? -3.124 1.020 -5.548 1.00 98.69 111 ASP A C 1
ATOM 837 O O . ASP A 1 111 ? -1.998 1.439 -5.809 1.00 98.69 111 ASP A O 1
ATOM 841 N N . SER A 1 112 ? -3.311 -0.185 -5.021 1.00 98.75 112 SER A N 1
ATOM 842 C CA . SER A 1 112 ? -2.233 -1.139 -4.753 1.00 98.75 112 SER A CA 1
ATOM 843 C C . SER A 1 112 ? -2.578 -2.499 -5.342 1.00 98.75 112 SER A C 1
ATOM 845 O O . SER A 1 112 ? -3.696 -2.993 -5.187 1.00 9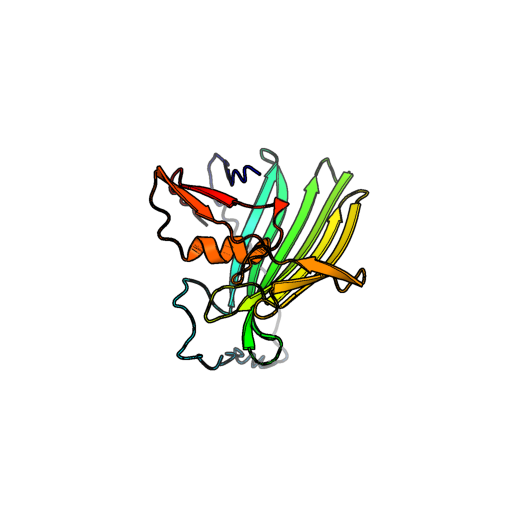8.75 112 SER A O 1
ATOM 847 N N . TRP A 1 113 ? -1.603 -3.101 -6.020 1.00 98.75 113 TRP A N 1
ATOM 848 C CA . TRP A 1 113 ? -1.686 -4.458 -6.545 1.00 98.75 113 TRP A CA 1
ATOM 849 C C . TRP A 1 113 ? -0.806 -5.363 -5.700 1.00 98.75 113 TRP A C 1
ATOM 851 O O . TRP A 1 113 ? 0.426 -5.270 -5.743 1.00 98.75 113 TRP A O 1
ATOM 861 N N . ILE A 1 114 ? -1.449 -6.237 -4.934 1.00 98.69 114 ILE A N 1
ATOM 862 C CA . ILE A 1 114 ? -0.811 -7.082 -3.927 1.00 98.69 114 ILE A CA 1
ATOM 863 C C . ILE A 1 114 ? -0.827 -8.526 -4.419 1.00 98.69 114 ILE A C 1
ATOM 865 O O . ILE A 1 114 ? -1.893 -9.089 -4.646 1.00 98.69 114 ILE A O 1
ATOM 869 N N . ASP A 1 115 ? 0.343 -9.137 -4.554 1.00 97.44 115 ASP A N 1
ATOM 870 C CA . ASP A 1 115 ? 0.514 -10.553 -4.878 1.00 97.44 115 ASP A CA 1
ATOM 871 C C . ASP A 1 115 ? -0.347 -11.443 -3.971 1.00 97.44 115 ASP A C 1
ATOM 873 O O . ASP A 1 115 ? -0.281 -11.345 -2.743 1.00 97.44 115 ASP A O 1
ATOM 877 N N . THR A 1 116 ? -1.159 -12.313 -4.573 1.00 97.12 116 THR A N 1
ATOM 878 C CA . THR A 1 116 ? -2.122 -13.148 -3.834 1.00 97.12 116 THR A CA 1
ATOM 879 C C . THR A 1 116 ? -1.472 -14.269 -3.018 1.00 97.12 116 THR A C 1
ATOM 881 O O . THR A 1 116 ? -2.108 -14.789 -2.102 1.00 97.12 116 THR A O 1
ATOM 884 N N . ARG A 1 117 ? -0.216 -14.641 -3.305 1.00 96.19 117 ARG A N 1
ATOM 885 C CA . ARG A 1 117 ? 0.489 -15.778 -2.688 1.00 96.19 117 ARG A CA 1
ATOM 886 C C . ARG A 1 117 ? 1.405 -15.350 -1.546 1.00 96.19 117 ARG A C 1
ATOM 888 O O . ARG A 1 117 ? 1.426 -15.982 -0.496 1.00 96.19 117 ARG A O 1
ATOM 895 N N . LEU A 1 118 ? 2.174 -14.284 -1.747 1.00 96.38 118 LEU A N 1
ATOM 896 C CA . LEU A 1 118 ? 3.207 -13.806 -0.822 1.00 96.38 118 LEU A CA 1
ATOM 897 C C . LEU A 1 118 ? 2.810 -12.526 -0.083 1.00 96.38 118 LEU A C 1
ATOM 899 O O . LEU A 1 118 ? 3.528 -12.097 0.827 1.00 96.38 118 LEU A O 1
ATOM 903 N N . ILE A 1 119 ? 1.678 -11.920 -0.456 1.00 97.69 119 ILE A N 1
ATOM 904 C CA . ILE A 1 119 ? 1.199 -10.645 0.083 1.00 97.69 119 ILE A CA 1
ATOM 905 C C . ILE A 1 119 ? 2.324 -9.608 0.001 1.00 97.69 119 ILE A C 1
ATOM 907 O O . ILE A 1 119 ? 2.846 -9.139 1.014 1.00 97.69 119 ILE A O 1
ATOM 911 N N . SER A 1 120 ? 2.777 -9.331 -1.220 1.00 98.12 120 SER A N 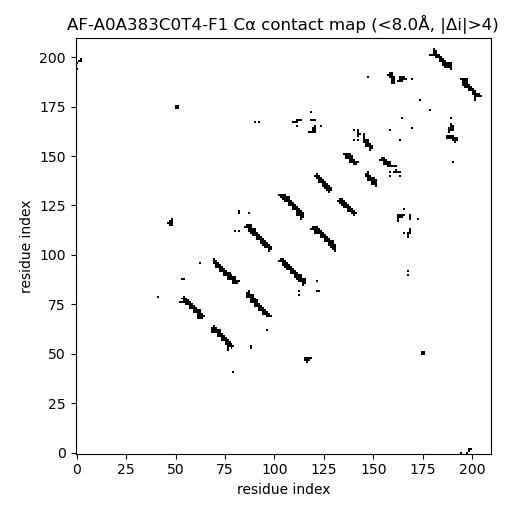1
ATOM 912 C CA . SER A 1 120 ? 3.811 -8.342 -1.541 1.00 98.12 120 SER A CA 1
ATOM 913 C C . SER A 1 120 ? 3.330 -7.416 -2.653 1.00 98.12 120 SER A C 1
ATOM 915 O O . SER A 1 120 ? 2.556 -7.812 -3.520 1.00 98.12 120 SER A O 1
ATOM 917 N N . SER A 1 121 ? 3.766 -6.163 -2.629 1.00 98.62 121 SER A N 1
ATOM 918 C CA . SER A 1 121 ? 3.373 -5.179 -3.632 1.00 98.62 121 SER A CA 1
ATOM 919 C C . SER A 1 121 ? 4.022 -5.471 -4.980 1.00 98.62 121 SER A C 1
ATOM 921 O O . SER A 1 121 ? 5.225 -5.725 -5.066 1.00 98.62 121 SER A O 1
ATOM 923 N N . ARG A 1 122 ? 3.225 -5.376 -6.046 1.00 98.62 122 ARG A N 1
ATOM 924 C CA . ARG A 1 122 ? 3.667 -5.475 -7.447 1.00 98.62 122 ARG A CA 1
ATOM 925 C C . ARG A 1 122 ? 3.553 -4.145 -8.195 1.00 98.62 122 ARG A C 1
ATOM 927 O O . ARG A 1 122 ? 4.415 -3.862 -9.025 1.00 98.62 122 ARG A O 1
ATOM 934 N N . ARG A 1 123 ? 2.551 -3.327 -7.848 1.00 98.81 123 ARG A N 1
ATOM 935 C CA . ARG A 1 123 ? 2.334 -1.954 -8.336 1.00 98.81 123 ARG A CA 1
ATOM 936 C C . ARG A 1 123 ? 1.658 -1.107 -7.255 1.00 98.81 123 ARG A C 1
ATOM 938 O O . ARG A 1 123 ? 0.856 -1.635 -6.488 1.00 98.81 123 ARG A O 1
ATOM 945 N N . TYR A 1 124 ? 1.956 0.188 -7.223 1.00 98.75 124 TYR A N 1
ATOM 946 C CA . TYR A 1 124 ? 1.299 1.162 -6.347 1.00 98.75 124 TYR A CA 1
ATOM 947 C C . TYR A 1 124 ? 1.109 2.499 -7.062 1.00 98.75 124 TYR A C 1
ATOM 949 O O . TYR A 1 124 ? 2.046 3.009 -7.668 1.00 98.75 124 TYR A O 1
ATOM 957 N N . ILE A 1 125 ? -0.081 3.081 -6.974 1.00 98.75 125 ILE A N 1
ATOM 958 C CA . ILE A 1 125 ? -0.394 4.418 -7.477 1.00 98.75 125 ILE A CA 1
ATOM 959 C C . ILE A 1 125 ? -0.925 5.256 -6.319 1.00 98.75 125 ILE A C 1
ATOM 961 O O . ILE A 1 125 ? -1.716 4.785 -5.504 1.00 98.75 125 ILE A O 1
ATOM 965 N N . SER A 1 126 ? -0.480 6.504 -6.254 1.00 97.44 126 SER A N 1
ATOM 966 C CA . SER A 1 126 ? -0.959 7.511 -5.316 1.00 97.44 126 SER A CA 1
ATOM 967 C C . SER A 1 126 ? -1.251 8.789 -6.086 1.00 97.44 126 SER A C 1
ATOM 969 O O . SER A 1 126 ? -0.351 9.347 -6.712 1.00 97.44 126 SER A O 1
ATOM 971 N N . ASP A 1 127 ? -2.496 9.240 -6.019 1.00 96.94 127 ASP A N 1
ATOM 972 C CA . ASP A 1 127 ? -2.966 10.496 -6.584 1.00 96.94 127 ASP A CA 1
ATOM 973 C C . ASP A 1 127 ? -3.562 11.349 -5.461 1.00 96.94 127 ASP A C 1
ATOM 975 O O . ASP A 1 127 ? -4.637 11.068 -4.935 1.00 96.94 127 ASP A O 1
ATOM 979 N N . VAL A 1 128 ? -2.795 12.334 -5.005 1.00 92.88 128 VAL A N 1
ATOM 980 C CA . VAL A 1 128 ? -3.097 13.140 -3.819 1.00 92.88 128 VAL A CA 1
ATOM 981 C C . VAL A 1 128 ? -3.440 14.550 -4.259 1.00 92.88 128 VAL A C 1
ATOM 983 O O . VAL A 1 128 ? -2.596 15.231 -4.851 1.00 92.88 128 VAL A O 1
ATOM 986 N N . HIS A 1 129 ? -4.635 15.015 -3.897 1.00 89.25 129 HIS A N 1
ATOM 987 C CA . HIS A 1 129 ? -5.085 16.383 -4.132 1.00 89.25 129 HIS A CA 1
ATOM 988 C C . HIS A 1 129 ? -5.504 17.039 -2.823 1.00 89.25 129 HIS A C 1
ATOM 990 O O . HIS A 1 129 ? -6.606 16.841 -2.308 1.00 89.25 129 HIS A O 1
ATOM 996 N N . GLN A 1 130 ? -4.622 17.884 -2.303 1.00 83.88 130 GLN A N 1
ATOM 997 C CA . GLN A 1 130 ? -4.827 18.644 -1.079 1.00 83.88 130 GLN A CA 1
ATOM 998 C C . GLN A 1 130 ? -4.538 20.129 -1.324 1.00 83.88 130 GLN A C 1
ATOM 1000 O O . GLN A 1 130 ? -3.898 20.508 -2.307 1.00 83.88 130 GLN A O 1
ATOM 1005 N N . LEU A 1 131 ? -5.021 21.017 -0.450 1.00 81.31 131 LEU A N 1
ATOM 1006 C CA . LEU A 1 131 ? -4.819 22.460 -0.630 1.00 81.31 131 LEU A CA 1
ATOM 1007 C C . LEU A 1 131 ? -3.329 22.808 -0.803 1.00 81.31 131 LEU A C 1
ATOM 1009 O O . LEU A 1 131 ? -2.529 22.647 0.116 1.00 81.31 131 LEU A O 1
ATOM 1013 N N . GLY A 1 132 ? -2.975 23.334 -1.979 1.00 79.19 132 GLY A N 1
ATOM 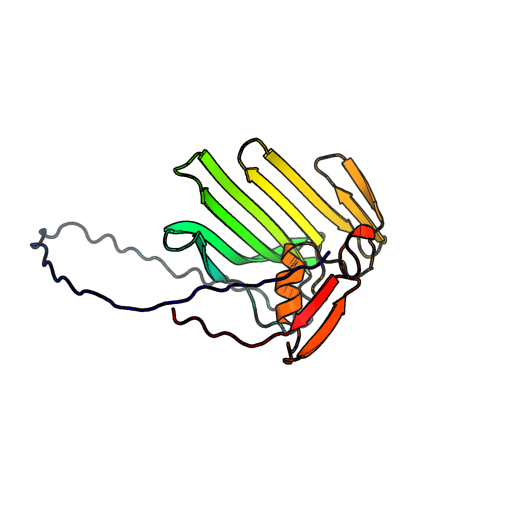1014 C CA . GLY A 1 132 ? -1.600 23.718 -2.310 1.00 79.19 132 GLY A CA 1
ATOM 1015 C C . GLY A 1 132 ? -0.645 22.543 -2.548 1.00 79.19 132 GLY A C 1
ATOM 1016 O O . GLY A 1 132 ? 0.545 22.774 -2.746 1.00 79.19 132 GLY A O 1
ATOM 1017 N N . TYR A 1 133 ? -1.143 21.304 -2.552 1.00 83.81 133 TYR A N 1
ATOM 1018 C CA . TYR A 1 133 ? -0.352 20.098 -2.755 1.00 83.81 133 TYR A CA 1
ATOM 1019 C C . TYR A 1 133 ? -1.084 19.126 -3.677 1.00 83.81 133 TYR A C 1
ATOM 1021 O O . TYR A 1 133 ? -2.050 18.487 -3.280 1.00 83.81 133 TYR A O 1
ATOM 1029 N N . ASN A 1 134 ? -0.586 18.992 -4.901 1.00 91.00 134 ASN A N 1
ATOM 1030 C CA . ASN A 1 134 ? -1.027 17.956 -5.824 1.00 91.00 134 ASN A CA 1
ATOM 1031 C C . ASN A 1 134 ? 0.162 17.066 -6.139 1.00 91.00 134 ASN A C 1
ATOM 1033 O O . ASN A 1 134 ? 1.234 17.575 -6.487 1.00 91.00 134 ASN A O 1
ATOM 1037 N N . ARG A 1 135 ? -0.0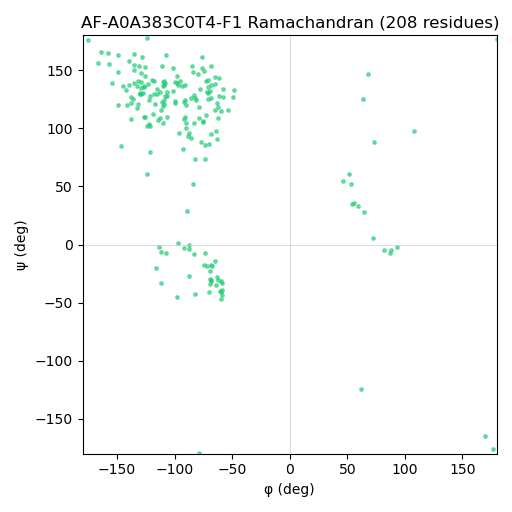14 15.755 -6.016 1.00 94.50 135 ARG A N 1
ATOM 1038 C CA . ARG A 1 135 ? 1.050 14.811 -6.316 1.00 94.50 135 ARG A CA 1
ATOM 1039 C C . ARG A 1 135 ? 0.504 13.492 -6.821 1.00 94.50 135 ARG A C 1
ATOM 1041 O O . ARG A 1 135 ? -0.152 12.773 -6.080 1.00 94.50 135 ARG A O 1
ATOM 1048 N N . TYR A 1 136 ? 0.919 13.162 -8.034 1.00 97.69 136 TYR A N 1
ATOM 1049 C CA . TYR A 1 136 ? 0.773 11.844 -8.617 1.00 97.69 136 TYR A CA 1
ATOM 1050 C C . TYR A 1 136 ? 2.093 11.077 -8.493 1.00 97.69 136 TYR A C 1
ATOM 1052 O O . TYR A 1 136 ? 3.160 11.670 -8.656 1.00 97.69 136 TYR A O 1
ATOM 1060 N N . ARG A 1 137 ? 2.022 9.785 -8.176 1.00 98.00 137 ARG A N 1
ATOM 1061 C CA . ARG A 1 137 ? 3.149 8.843 -8.161 1.00 98.00 137 ARG A CA 1
ATOM 1062 C C . ARG A 1 137 ? 2.674 7.467 -8.609 1.00 98.00 137 ARG A C 1
ATOM 1064 O O . ARG A 1 137 ? 1.663 6.987 -8.101 1.00 98.00 137 ARG A O 1
ATOM 1071 N N . SER A 1 138 ? 3.441 6.791 -9.454 1.00 98.69 138 SER A N 1
ATOM 1072 C CA . SER A 1 138 ? 3.184 5.421 -9.893 1.00 98.69 138 SER A CA 1
ATOM 1073 C C . SER A 1 138 ? 4.447 4.569 -9.811 1.00 98.69 138 SER A C 1
ATOM 1075 O O . SER A 1 138 ? 5.433 4.800 -10.505 1.00 98.69 138 SER A O 1
ATOM 1077 N N . PHE A 1 139 ? 4.405 3.540 -8.974 1.00 98.81 139 PHE A N 1
ATOM 1078 C CA . PHE A 1 139 ? 5.504 2.618 -8.733 1.00 98.81 139 PHE A CA 1
ATOM 1079 C C . PHE A 1 139 ? 5.227 1.237 -9.323 1.00 98.81 139 PHE A C 1
ATOM 1081 O O . PHE A 1 139 ? 4.149 0.673 -9.132 1.00 98.81 139 PHE A O 1
ATOM 1088 N N . GLU A 1 140 ? 6.246 0.669 -9.953 1.00 98.75 140 GLU A N 1
ATOM 1089 C CA . GLU A 1 140 ? 6.350 -0.742 -10.315 1.00 98.75 140 GLU A CA 1
ATOM 1090 C C . GLU A 1 140 ? 7.424 -1.401 -9.450 1.00 98.75 140 GLU A C 1
ATOM 1092 O O . GLU A 1 140 ? 8.504 -0.840 -9.242 1.00 98.75 140 GLU A O 1
ATOM 1097 N N . PHE A 1 141 ? 7.138 -2.598 -8.944 1.00 98.69 141 PHE A N 1
ATOM 1098 C CA . PHE A 1 141 ? 8.058 -3.339 -8.083 1.00 98.69 141 PHE A CA 1
ATOM 1099 C C . PHE A 1 141 ? 8.570 -4.595 -8.787 1.00 98.69 141 PHE A C 1
ATOM 1101 O O . PHE A 1 141 ? 7.779 -5.399 -9.286 1.00 98.69 141 PHE A O 1
ATOM 1108 N N . TYR A 1 142 ? 9.885 -4.802 -8.758 1.00 98.31 142 TYR A N 1
ATOM 1109 C CA . TYR A 1 142 ? 10.582 -5.939 -9.361 1.00 98.31 142 TYR A CA 1
ATOM 1110 C C . TYR A 1 142 ? 11.350 -6.692 -8.261 1.00 98.31 142 TYR A C 1
ATOM 1112 O O . TYR A 1 142 ? 12.538 -6.440 -8.053 1.00 98.31 142 TYR A O 1
ATOM 1120 N N . PRO A 1 143 ? 10.668 -7.537 -7.455 1.00 97.12 143 PRO A N 1
ATOM 1121 C CA . PRO A 1 143 ? 11.276 -8.137 -6.270 1.00 97.12 143 PRO A CA 1
ATOM 1122 C C . PRO A 1 143 ? 12.371 -9.159 -6.576 1.00 97.12 143 PRO A C 1
ATOM 1124 O O . PRO A 1 143 ? 13.316 -9.257 -5.799 1.00 97.12 143 PRO A O 1
ATOM 1127 N N . ASP A 1 144 ? 12.273 -9.874 -7.700 1.00 96.19 144 ASP A N 1
ATOM 1128 C CA . ASP A 1 144 ? 13.275 -10.866 -8.108 1.00 96.19 144 ASP A CA 1
ATOM 1129 C C . ASP A 1 144 ? 14.592 -10.182 -8.515 1.00 96.19 144 ASP A C 1
ATOM 1131 O O . ASP A 1 144 ? 15.683 -10.673 -8.226 1.00 96.19 144 ASP A O 1
ATOM 1135 N N . GLU A 1 145 ? 14.490 -8.992 -9.107 1.00 98.25 145 GLU A N 1
ATOM 1136 C CA . GLU A 1 145 ? 15.604 -8.124 -9.483 1.00 98.25 145 GLU A CA 1
ATOM 1137 C C . GLU A 1 145 ? 15.985 -7.103 -8.395 1.00 98.25 145 GLU A C 1
ATOM 1139 O O . GLU A 1 145 ? 16.959 -6.366 -8.550 1.00 98.25 145 GLU A O 1
ATOM 1144 N N . MET A 1 146 ? 15.248 -7.065 -7.280 1.00 98.38 146 MET A N 1
ATOM 1145 C CA . MET A 1 146 ? 15.484 -6.202 -6.116 1.00 98.38 146 MET A CA 1
ATOM 1146 C C . MET A 1 146 ? 15.465 -4.684 -6.391 1.00 98.38 146 MET A C 1
ATOM 1148 O O . MET A 1 146 ? 16.134 -3.919 -5.689 1.00 98.38 146 MET A O 1
ATOM 1152 N N . TYR A 1 147 ? 14.642 -4.211 -7.331 1.00 98.69 147 TYR A N 1
ATOM 1153 C CA . TYR A 1 147 ? 14.474 -2.774 -7.589 1.00 98.69 147 TYR A CA 1
ATOM 1154 C C . TYR A 1 147 ? 13.009 -2.349 -7.760 1.00 98.69 147 TYR A C 1
ATOM 1156 O O . TYR A 1 147 ? 12.097 -3.157 -7.936 1.00 98.69 147 TYR A O 1
ATOM 1164 N N . TRP A 1 148 ? 12.774 -1.047 -7.660 1.00 98.75 148 TRP A N 1
ATOM 1165 C CA . TRP A 1 148 ? 11.507 -0.403 -7.976 1.00 98.75 148 TRP A CA 1
ATOM 1166 C C . TRP A 1 148 ? 11.726 0.717 -8.984 1.00 98.75 148 TRP A C 1
ATOM 1168 O O . TRP A 1 148 ? 12.799 1.321 -9.048 1.00 98.75 148 TRP A O 1
ATOM 1178 N N . GLU A 1 149 ? 10.688 1.002 -9.756 1.00 98.62 149 GLU A N 1
ATOM 1179 C CA . GLU A 1 149 ? 10.645 2.093 -10.721 1.00 98.62 149 GLU A CA 1
ATOM 1180 C C . GLU A 1 149 ? 9.473 3.010 -10.377 1.00 98.62 149 GLU A C 1
ATOM 1182 O O . GLU A 1 149 ? 8.336 2.560 -10.288 1.00 98.62 149 GLU A O 1
ATOM 1187 N N . GLN A 1 150 ? 9.740 4.297 -10.183 1.00 98.56 150 GLN A N 1
ATOM 1188 C CA . GLN A 1 150 ? 8.736 5.350 -10.170 1.00 98.56 150 GLN A CA 1
ATOM 1189 C C . GLN A 1 150 ? 8.507 5.804 -11.614 1.00 98.56 150 GLN A C 1
ATOM 1191 O O . GLN A 1 150 ? 9.214 6.663 -12.139 1.00 98.56 150 GLN A O 1
ATOM 1196 N N . THR A 1 151 ? 7.538 5.168 -12.257 1.00 98.31 151 THR A N 1
ATOM 1197 C CA . THR A 1 151 ? 7.233 5.275 -13.691 1.00 98.31 151 THR A CA 1
ATOM 1198 C C . THR A 1 151 ? 6.791 6.673 -14.134 1.00 98.31 151 THR A C 1
ATOM 1200 O O . THR A 1 151 ? 7.044 7.044 -15.276 1.00 98.31 151 THR A O 1
ATOM 1203 N N . ASP A 1 152 ? 6.185 7.479 -13.255 1.00 98.00 152 ASP A N 1
ATOM 1204 C CA . ASP A 1 152 ? 5.794 8.868 -13.550 1.00 98.00 152 ASP A CA 1
ATOM 1205 C C . ASP A 1 152 ? 6.991 9.813 -13.720 1.00 98.00 152 ASP A C 1
ATOM 1207 O O . ASP A 1 152 ? 6.922 10.771 -14.488 1.00 98.00 152 ASP A O 1
ATOM 1211 N N . GLU A 1 153 ? 8.097 9.530 -13.030 1.00 97.56 153 GLU A N 1
ATOM 1212 C CA . GLU A 1 153 ? 9.315 10.351 -13.052 1.00 97.56 153 GLU A CA 1
ATOM 1213 C C . GLU A 1 153 ? 10.499 9.638 -13.740 1.00 97.56 153 GLU A C 1
ATOM 1215 O O . GLU A 1 153 ? 11.546 10.251 -13.948 1.00 97.56 153 GLU A O 1
ATOM 1220 N N . GLY A 1 154 ? 10.360 8.357 -14.106 1.00 97.69 154 GLY A N 1
ATOM 1221 C CA . GLY A 1 154 ? 11.439 7.539 -14.675 1.00 97.69 154 GLY A CA 1
ATOM 1222 C C . GLY A 1 154 ? 12.598 7.292 -13.700 1.00 97.69 154 GLY A C 1
ATOM 1223 O O . GLY A 1 154 ? 13.749 7.157 -14.118 1.00 97.69 154 GLY A O 1
ATOM 1224 N N . ILE A 1 155 ? 12.316 7.295 -12.393 1.00 98.19 155 ILE A N 1
ATOM 1225 C CA . ILE A 1 155 ? 13.320 7.139 -11.332 1.00 98.19 155 ILE A CA 1
ATOM 1226 C C . ILE A 1 155 ? 13.366 5.685 -10.878 1.00 98.19 155 ILE A C 1
ATOM 1228 O O . ILE A 1 155 ? 12.334 5.075 -10.625 1.00 98.19 155 ILE A O 1
ATOM 1232 N N . PHE A 1 156 ? 14.570 5.161 -10.677 1.00 98.50 156 PHE A N 1
ATOM 1233 C CA . PHE A 1 156 ? 14.793 3.817 -10.153 1.00 98.50 156 PHE A CA 1
ATOM 1234 C C . PHE A 1 156 ? 15.379 3.875 -8.744 1.00 98.50 156 PHE A C 1
ATOM 1236 O O . PHE A 1 156 ? 16.086 4.821 -8.386 1.00 98.50 156 PHE A O 1
ATOM 1243 N N . GLY A 1 157 ? 15.136 2.834 -7.956 1.00 98.31 157 GLY A N 1
ATOM 1244 C CA . GLY A 1 157 ? 15.815 2.640 -6.682 1.00 98.31 157 GLY A CA 1
ATOM 1245 C C . GLY A 1 157 ? 15.790 1.191 -6.222 1.00 98.31 157 GLY A C 1
ATOM 1246 O O . GLY A 1 157 ? 15.012 0.379 -6.715 1.00 98.31 157 GLY A O 1
ATOM 1247 N N . ASP A 1 158 ? 16.641 0.867 -5.253 1.00 98.56 158 ASP A N 1
ATOM 1248 C CA . ASP A 1 158 ? 16.686 -0.479 -4.683 1.00 98.56 158 ASP A CA 1
ATOM 1249 C C . ASP A 1 158 ? 15.462 -0.740 -3.804 1.00 98.56 158 ASP A C 1
ATOM 1251 O O . ASP A 1 158 ? 15.066 0.106 -2.988 1.00 98.56 158 ASP A O 1
ATOM 1255 N N . LEU A 1 159 ? 14.930 -1.958 -3.883 1.00 98.69 159 LEU A N 1
ATOM 1256 C CA . LEU A 1 159 ? 14.016 -2.468 -2.871 1.00 98.69 159 LEU A CA 1
ATOM 1257 C C . LEU A 1 159 ? 14.772 -2.755 -1.571 1.00 98.69 159 LEU A C 1
ATOM 1259 O O . LEU A 1 159 ? 15.888 -3.273 -1.562 1.00 98.69 159 LEU A O 1
ATOM 1263 N N . ALA A 1 160 ? 14.141 -2.461 -0.437 1.00 98.00 160 ALA A N 1
ATOM 1264 C CA . ALA A 1 160 ? 14.693 -2.816 0.869 1.00 98.00 160 ALA A CA 1
ATOM 1265 C C . ALA A 1 160 ? 14.564 -4.316 1.197 1.00 98.00 160 ALA A C 1
ATOM 1267 O O . ALA A 1 160 ? 15.229 -4.805 2.108 1.00 98.00 160 ALA A O 1
ATOM 1268 N N . THR A 1 161 ? 13.686 -5.038 0.495 1.00 98.00 161 THR A N 1
ATOM 1269 C CA . THR A 1 161 ? 13.363 -6.449 0.737 1.00 98.00 161 THR A CA 1
ATOM 1270 C C . THR A 1 161 ? 12.800 -7.104 -0.528 1.00 98.00 161 THR A C 1
ATOM 1272 O O . THR A 1 161 ? 12.190 -6.423 -1.350 1.00 98.00 161 THR A O 1
ATOM 1275 N N . ALA A 1 162 ? 12.938 -8.427 -0.644 1.00 97.62 162 ALA A N 1
ATOM 1276 C CA . ALA A 1 162 ? 12.324 -9.231 -1.707 1.00 97.62 162 ALA A CA 1
ATOM 1277 C C . ALA A 1 162 ? 10.803 -9.414 -1.530 1.00 97.62 162 ALA A C 1
ATOM 1279 O O . ALA A 1 162 ? 10.126 -9.949 -2.400 1.00 97.62 162 ALA A O 1
ATOM 1280 N N . LEU A 1 163 ? 10.241 -8.977 -0.398 1.00 98.19 163 LEU A N 1
ATOM 1281 C CA . LEU A 1 163 ? 8.802 -9.015 -0.126 1.00 98.19 163 LEU A CA 1
ATOM 1282 C C . LEU A 1 163 ? 8.281 -7.609 0.213 1.00 98.19 163 LEU A C 1
ATOM 1284 O O . LEU A 1 163 ? 7.814 -7.387 1.339 1.00 98.19 163 LEU A O 1
ATOM 1288 N N . PRO A 1 164 ? 8.398 -6.638 -0.709 1.00 98.56 164 PRO A N 1
ATOM 1289 C CA . PRO A 1 164 ? 8.085 -5.248 -0.415 1.00 98.56 164 PRO A CA 1
ATOM 1290 C C . PRO A 1 164 ? 6.595 -5.029 -0.175 1.00 98.56 164 PRO A C 1
ATOM 1292 O O . PRO A 1 164 ? 5.752 -5.772 -0.674 1.00 98.56 164 PRO A O 1
ATOM 1295 N N . LEU A 1 165 ? 6.292 -3.995 0.597 1.00 98.75 165 LEU A N 1
ATOM 1296 C CA . LEU A 1 165 ? 4.959 -3.480 0.860 1.00 98.75 165 LEU A CA 1
ATOM 1297 C C . LEU A 1 165 ? 4.970 -1.965 0.632 1.00 98.75 165 LEU A C 1
ATOM 1299 O O . LEU A 1 165 ? 5.840 -1.251 1.149 1.00 98.75 165 LEU A O 1
ATOM 1303 N N . ASP A 1 166 ? 4.004 -1.495 -0.148 1.00 98.50 166 ASP A N 1
ATOM 1304 C CA . ASP A 1 166 ? 3.602 -0.093 -0.231 1.00 98.50 166 ASP A CA 1
ATOM 1305 C C . ASP A 1 166 ? 2.700 0.300 0.952 1.00 98.50 166 ASP A C 1
ATOM 1307 O O . ASP A 1 166 ? 2.426 -0.502 1.852 1.00 98.50 166 ASP A O 1
ATOM 1311 N N . ASP A 1 167 ? 2.265 1.559 0.962 1.00 94.62 167 ASP A N 1
ATOM 1312 C CA . ASP A 1 167 ? 1.496 2.145 2.059 1.00 94.62 167 ASP A CA 1
ATOM 1313 C C . ASP A 1 167 ? 0.165 1.397 2.308 1.00 94.62 167 ASP A C 1
ATOM 1315 O O . ASP A 1 167 ? -0.195 1.139 3.458 1.00 94.62 167 ASP A O 1
ATOM 1319 N N . ILE A 1 168 ? -0.542 0.993 1.246 1.00 97.88 168 ILE A N 1
ATOM 1320 C CA . ILE A 1 168 ? -1.842 0.305 1.313 1.00 97.88 168 ILE A CA 1
ATOM 1321 C C . ILE A 1 168 ? -1.654 -1.188 1.571 1.00 97.88 168 ILE A C 1
ATOM 1323 O O . ILE A 1 168 ? -2.339 -1.769 2.421 1.00 97.88 168 ILE A O 1
ATOM 1327 N N . ALA A 1 169 ? -0.687 -1.807 0.893 1.00 98.31 169 ALA A N 1
ATOM 1328 C CA . ALA A 1 169 ? -0.360 -3.213 1.089 1.00 98.31 169 ALA A CA 1
ATOM 1329 C C . ALA A 1 169 ? 0.035 -3.514 2.539 1.00 98.31 169 ALA A C 1
ATOM 1331 O O . ALA A 1 169 ? -0.305 -4.578 3.062 1.00 98.31 169 ALA A O 1
ATOM 1332 N N . PHE A 1 170 ? 0.682 -2.568 3.230 1.00 97.56 170 PHE A N 1
ATOM 1333 C CA . PHE A 1 170 ? 0.958 -2.701 4.658 1.00 97.56 170 PHE A CA 1
ATOM 1334 C C . PHE A 1 170 ? -0.306 -2.859 5.496 1.00 97.56 170 PHE A C 1
ATOM 1336 O O . PHE A 1 170 ? -0.353 -3.752 6.338 1.00 97.56 170 PHE A O 1
ATOM 1343 N N . VAL A 1 171 ? -1.335 -2.038 5.269 1.00 95.62 171 VAL A N 1
ATOM 1344 C CA . VAL A 1 171 ? -2.593 -2.111 6.030 1.00 95.62 171 VAL A CA 1
ATOM 1345 C C . VAL A 1 171 ? -3.232 -3.493 5.880 1.00 95.62 171 VAL A C 1
ATOM 1347 O O . VAL A 1 171 ? -3.647 -4.096 6.870 1.00 95.62 171 VAL A O 1
ATOM 1350 N N . TYR A 1 172 ? -3.243 -4.037 4.662 1.00 97.38 172 TYR A N 1
ATOM 1351 C CA . TYR A 1 172 ? -3.776 -5.373 4.394 1.00 97.38 172 TYR A CA 1
ATOM 1352 C C . TYR A 1 172 ? -2.899 -6.492 4.963 1.00 97.38 172 TYR A C 1
ATOM 1354 O O . TYR A 1 172 ? -3.426 -7.424 5.570 1.00 97.38 172 TYR A O 1
ATOM 1362 N N . TYR A 1 173 ? -1.573 -6.383 4.869 1.00 98.06 173 TYR A N 1
ATOM 1363 C CA . TYR A 1 173 ? -0.659 -7.347 5.485 1.00 98.06 173 TYR A CA 1
ATOM 1364 C C . TYR A 1 173 ? -0.827 -7.410 7.009 1.00 98.06 173 TYR A C 1
ATOM 1366 O O . TYR A 1 173 ? -0.836 -8.487 7.595 1.00 98.06 173 TYR A O 1
ATOM 1374 N N . VAL A 1 174 ? -1.031 -6.274 7.681 1.00 96.38 174 VAL A N 1
ATOM 1375 C CA . VAL A 1 174 ? -1.257 -6.252 9.136 1.00 96.38 174 VAL A CA 1
ATOM 1376 C C . VAL A 1 174 ? -2.489 -7.062 9.541 1.00 96.38 174 VAL A C 1
ATOM 1378 O O . VAL A 1 174 ? -2.482 -7.687 10.600 1.00 96.38 174 VAL A O 1
ATOM 1381 N N . ARG A 1 175 ? -3.517 -7.131 8.689 1.00 95.69 175 ARG A N 1
ATOM 1382 C CA . ARG A 1 175 ? -4.720 -7.939 8.944 1.00 95.69 175 ARG A CA 1
ATOM 1383 C C . ARG A 1 175 ? -4.450 -9.442 8.920 1.00 95.69 175 ARG A C 1
ATOM 1385 O O . ARG A 1 175 ? -5.251 -10.191 9.464 1.00 95.69 175 ARG A O 1
ATOM 1392 N N . THR A 1 176 ? -3.340 -9.892 8.332 1.00 96.06 176 THR A N 1
ATOM 1393 C CA . THR A 1 176 ? -2.940 -11.308 8.355 1.00 96.06 176 THR A CA 1
ATOM 1394 C C . THR A 1 176 ? -2.195 -11.684 9.639 1.00 96.06 176 THR A C 1
ATOM 1396 O O . THR A 1 176 ? -1.895 -12.857 9.854 1.00 96.06 176 THR A O 1
ATOM 1399 N N . LEU A 1 177 ? -1.853 -10.709 10.489 1.00 95.38 177 LEU A N 1
ATOM 1400 C CA . LEU A 1 177 ? -1.174 -10.945 11.760 1.00 95.38 177 LEU A CA 1
ATOM 1401 C C . LEU A 1 177 ? -2.190 -11.294 12.862 1.00 95.38 177 LEU A C 1
ATOM 1403 O O . LEU A 1 177 ? -3.332 -10.839 12.819 1.00 95.38 177 LEU A O 1
ATOM 1407 N N . PRO A 1 178 ? -1.788 -12.042 13.906 1.00 94.31 178 PRO A N 1
ATOM 1408 C CA . PRO A 1 178 ? -2.697 -12.399 14.999 1.00 94.31 178 PRO A CA 1
ATOM 1409 C C . PRO A 1 178 ? -3.112 -11.207 15.883 1.00 94.31 178 PRO A C 1
ATOM 1411 O O . PRO A 1 178 ? -4.107 -11.302 16.601 1.00 94.31 178 PRO A O 1
ATOM 1414 N N . LEU A 1 179 ? -2.367 -10.093 15.831 1.00 93.94 179 LEU A N 1
ATOM 1415 C CA . LEU A 1 179 ? -2.627 -8.846 16.565 1.00 93.94 179 LEU A CA 1
ATOM 1416 C C . LEU A 1 179 ? -2.958 -9.078 18.051 1.00 93.94 179 LEU A C 1
ATOM 1418 O O . LEU A 1 179 ? -3.998 -8.662 18.570 1.00 93.94 179 LEU A O 1
ATOM 1422 N N . GLU A 1 180 ? -2.064 -9.780 18.745 1.00 94.00 180 GLU A N 1
ATOM 1423 C CA . GLU A 1 180 ? -2.169 -10.016 20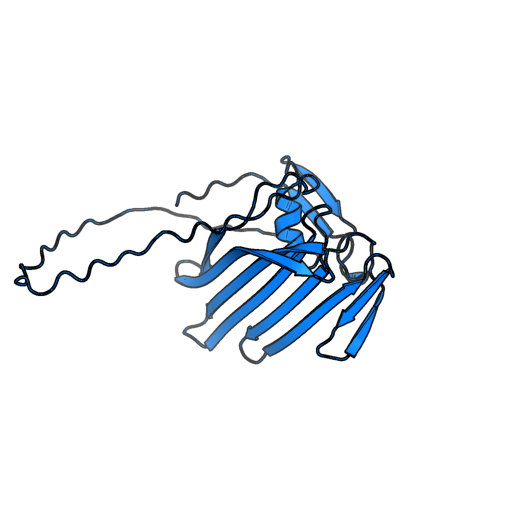.186 1.00 94.00 180 GLU A CA 1
ATOM 1424 C C . GLU A 1 180 ? -1.886 -8.728 20.973 1.00 94.00 180 GLU A C 1
ATOM 1426 O O . GLU A 1 180 ? -0.871 -8.068 20.753 1.00 94.00 180 GLU A O 1
ATOM 1431 N N . ILE A 1 181 ? -2.761 -8.387 21.924 1.00 95.25 181 ILE A N 1
ATOM 1432 C CA . ILE A 1 181 ? -2.627 -7.182 22.756 1.00 95.25 181 ILE A CA 1
ATOM 1433 C C . ILE A 1 181 ? -1.289 -7.200 23.509 1.00 95.25 181 ILE A C 1
ATOM 1435 O O . ILE A 1 181 ? -0.902 -8.207 24.100 1.00 95.25 181 ILE A O 1
ATOM 1439 N N . GLY A 1 182 ? -0.587 -6.069 23.489 1.00 93.81 182 GLY A N 1
ATOM 1440 C CA . GLY A 1 182 ? 0.724 -5.886 24.105 1.00 93.81 182 GLY A CA 1
ATOM 1441 C C . GLY A 1 182 ? 1.897 -6.397 23.266 1.00 93.81 182 GLY A C 1
ATOM 1442 O O . GLY A 1 182 ? 3.044 -6.190 23.661 1.00 93.81 182 GLY A O 1
ATOM 1443 N N . LYS A 1 183 ? 1.661 -7.043 22.114 1.00 95.31 183 LYS A N 1
ATOM 1444 C CA . LYS A 1 183 ? 2.744 -7.419 21.196 1.00 95.31 183 LYS A CA 1
ATOM 1445 C C . LYS A 1 183 ? 3.193 -6.235 20.345 1.00 95.31 183 LYS A C 1
ATOM 1447 O O . LYS A 1 183 ? 2.393 -5.402 19.917 1.00 95.31 183 LYS A O 1
ATOM 1452 N N . THR A 1 184 ? 4.488 -6.237 20.044 1.00 96.44 184 THR A N 1
ATOM 1453 C CA . THR A 1 184 ? 5.112 -5.354 19.059 1.00 96.44 184 THR A CA 1
ATOM 1454 C C . THR A 1 184 ? 5.647 -6.192 17.903 1.00 96.44 184 THR A C 1
ATOM 1456 O O . THR A 1 184 ? 6.379 -7.156 18.124 1.00 96.44 184 THR A O 1
ATOM 1459 N N . TYR A 1 185 ? 5.308 -5.807 16.677 1.00 95.06 185 TYR A N 1
ATOM 1460 C CA . TYR A 1 185 ? 5.841 -6.376 15.444 1.00 95.06 185 TYR A CA 1
ATOM 1461 C C . TYR A 1 185 ? 6.814 -5.379 14.811 1.00 95.06 185 TYR A C 1
ATOM 1463 O O . TYR A 1 185 ? 6.481 -4.206 14.646 1.00 95.06 185 TYR A O 1
ATOM 1471 N N . THR A 1 186 ? 8.002 -5.849 14.431 1.00 96.94 186 THR A N 1
ATOM 1472 C CA . THR A 1 186 ? 9.023 -5.058 13.729 1.00 96.94 186 THR A CA 1
ATOM 1473 C C . THR A 1 186 ? 9.175 -5.617 12.322 1.00 96.94 186 THR A C 1
ATOM 1475 O O . THR A 1 186 ? 9.685 -6.721 12.144 1.00 96.94 186 THR A O 1
ATOM 1478 N N . LEU A 1 187 ? 8.706 -4.874 11.324 1.00 96.31 187 LEU A N 1
ATOM 1479 C CA . LEU A 1 187 ? 8.579 -5.329 9.943 1.00 96.31 187 LEU A CA 1
ATOM 1480 C C . LEU A 1 187 ? 9.523 -4.537 9.026 1.00 96.31 187 LEU A C 1
ATOM 1482 O O . LEU A 1 187 ? 9.242 -3.378 8.716 1.00 96.31 187 LEU A O 1
ATOM 1486 N N . PRO A 1 188 ? 10.622 -5.138 8.540 1.00 97.06 188 PRO A N 1
ATOM 1487 C CA . PRO A 1 188 ? 11.497 -4.528 7.541 1.00 97.06 188 PRO A CA 1
ATOM 1488 C C . PRO A 1 188 ? 10.948 -4.769 6.122 1.00 97.06 188 PRO A C 1
ATOM 1490 O O . PRO A 1 188 ? 11.627 -5.340 5.271 1.00 97.06 188 PRO A O 1
ATOM 1493 N N . ARG A 1 189 ? 9.671 -4.432 5.898 1.00 97.75 189 ARG A N 1
ATOM 1494 C CA . ARG A 1 189 ? 8.955 -4.743 4.650 1.00 97.75 189 ARG A CA 1
ATOM 1495 C C . ARG A 1 189 ? 8.557 -3.530 3.815 1.00 97.75 189 ARG A C 1
ATOM 1497 O O . ARG A 1 189 ? 8.029 -3.722 2.729 1.00 97.75 189 ARG A O 1
ATOM 1504 N N . TYR A 1 190 ? 8.834 -2.304 4.257 1.00 98.56 190 TYR A N 1
ATOM 1505 C CA . TYR A 1 190 ? 8.597 -1.139 3.406 1.00 98.56 190 TYR A CA 1
ATOM 1506 C C . TYR A 1 190 ? 9.505 -1.172 2.196 1.00 98.56 190 TYR A C 1
ATOM 1508 O O . TYR A 1 190 ? 10.677 -1.519 2.316 1.00 98.56 190 TYR A O 1
ATOM 1516 N N . PHE A 1 191 ? 8.973 -0.832 1.027 1.00 98.44 191 PHE A N 1
ATOM 1517 C CA . PHE A 1 191 ? 9.733 -0.969 -0.210 1.00 98.44 191 PHE A CA 1
ATOM 1518 C C . PHE A 1 191 ? 10.996 -0.087 -0.236 1.00 98.44 191 PHE A C 1
ATOM 1520 O O . PHE A 1 191 ? 12.005 -0.500 -0.805 1.00 98.44 191 PHE A O 1
ATOM 1527 N N . LYS A 1 192 ? 10.987 1.074 0.443 1.00 97.44 192 LYS A N 1
ATOM 1528 C CA . LYS A 1 192 ? 12.157 1.962 0.591 1.00 97.44 192 LYS A CA 1
ATOM 1529 C C . LYS A 1 192 ? 12.918 1.712 1.888 1.00 97.44 192 LYS A C 1
ATOM 1531 O O . LYS A 1 192 ? 12.320 1.544 2.952 1.00 97.44 192 LYS A O 1
ATOM 1536 N N . LYS A 1 193 ? 14.252 1.760 1.831 1.00 96.06 193 LYS A N 1
ATOM 1537 C CA . LYS A 1 193 ? 15.129 1.504 2.989 1.00 96.06 193 LYS A CA 1
ATOM 1538 C C . LYS A 1 193 ? 14.847 2.478 4.140 1.00 96.06 193 LYS A C 1
ATOM 1540 O O . LYS A 1 193 ? 14.781 2.056 5.289 1.00 96.06 193 LYS A O 1
ATOM 1545 N N . GLU A 1 194 ? 14.580 3.745 3.834 1.00 95.88 194 GLU A N 1
ATOM 1546 C CA . GLU A 1 194 ? 14.412 4.832 4.810 1.00 95.88 194 GLU A CA 1
ATOM 1547 C C . GLU A 1 194 ? 13.130 4.710 5.647 1.00 95.88 194 GLU A C 1
ATOM 1549 O O . GLU A 1 194 ? 13.048 5.268 6.742 1.00 95.88 194 GLU A O 1
ATOM 1554 N N . GLY A 1 195 ? 12.120 3.986 5.155 1.00 92.94 195 GLY A N 1
ATOM 1555 C CA . GLY A 1 195 ? 10.879 3.748 5.898 1.00 92.94 195 GLY A CA 1
ATOM 1556 C C . GLY A 1 195 ? 10.934 2.533 6.823 1.00 92.94 195 GLY A C 1
ATOM 1557 O O . GLY A 1 195 ? 9.952 2.256 7.510 1.00 92.94 195 GLY A O 1
ATOM 1558 N N . ASN A 1 196 ? 12.060 1.815 6.863 1.00 96.50 196 ASN A N 1
ATOM 1559 C CA . ASN A 1 196 ? 12.213 0.608 7.664 1.00 96.50 196 ASN A CA 1
ATOM 1560 C C . ASN A 1 196 ? 12.994 0.836 8.974 1.00 96.50 196 ASN A C 1
ATOM 1562 O O . ASN A 1 196 ? 13.885 1.683 9.034 1.00 96.50 196 ASN A O 1
ATOM 1566 N N . PRO A 1 197 ? 12.717 0.026 10.013 1.00 97.31 197 PRO A N 1
ATOM 1567 C CA . PRO A 1 197 ? 11.595 -0.907 10.090 1.00 97.31 197 PRO A CA 1
ATOM 1568 C C . PRO A 1 197 ? 10.274 -0.181 10.382 1.00 97.31 197 PRO A C 1
ATOM 1570 O O . PRO A 1 197 ? 10.241 0.841 11.074 1.00 97.31 197 PRO A O 1
ATOM 1573 N N . VAL A 1 198 ? 9.170 -0.762 9.920 1.00 96.38 198 VAL A N 1
ATOM 1574 C CA . VAL A 1 198 ? 7.827 -0.387 10.369 1.00 96.38 198 VAL A CA 1
ATOM 1575 C C . VAL A 1 198 ? 7.550 -1.100 11.690 1.00 96.38 198 VAL A C 1
ATOM 1577 O O . VAL A 1 198 ? 7.676 -2.320 11.779 1.00 96.38 198 VAL A O 1
ATOM 1580 N N . ILE A 1 199 ? 7.204 -0.342 12.732 1.00 95.81 199 ILE A N 1
ATOM 1581 C CA . ILE A 1 199 ? 6.927 -0.874 14.072 1.00 95.81 199 ILE A CA 1
ATOM 1582 C C . ILE A 1 199 ? 5.433 -0.750 14.347 1.00 95.81 199 ILE A C 1
ATOM 1584 O O . ILE A 1 199 ? 4.887 0.351 14.291 1.00 95.81 199 ILE A O 1
ATOM 1588 N N . ILE A 1 200 ? 4.795 -1.869 14.680 1.00 93.75 200 ILE A N 1
ATOM 1589 C CA . ILE A 1 200 ? 3.374 -1.946 15.022 1.00 93.75 200 ILE A CA 1
ATOM 1590 C C . ILE A 1 200 ? 3.261 -2.415 16.463 1.00 93.75 200 ILE A C 1
ATOM 1592 O O . ILE A 1 200 ? 3.712 -3.510 16.787 1.00 93.75 200 ILE A O 1
ATOM 1596 N N . THR A 1 201 ? 2.632 -1.612 17.312 1.00 94.50 201 THR A N 1
ATOM 1597 C CA . THR A 1 201 ? 2.303 -1.991 18.690 1.00 94.50 201 THR A CA 1
ATOM 1598 C C . THR A 1 201 ? 0.804 -2.211 18.789 1.00 94.50 201 THR A C 1
ATOM 1600 O O . THR A 1 201 ? 0.025 -1.344 18.397 1.00 94.50 201 THR A O 1
ATOM 1603 N N . VAL A 1 202 ? 0.390 -3.362 19.313 1.00 94.62 202 VAL A N 1
ATOM 1604 C CA . VAL A 1 202 ? -1.027 -3.665 19.521 1.00 94.62 202 VAL A CA 1
ATOM 1605 C C . VAL A 1 202 ? -1.434 -3.190 20.908 1.00 94.62 202 VAL A C 1
ATOM 1607 O O . VAL A 1 202 ? -1.102 -3.817 21.912 1.00 94.62 202 VAL A O 1
ATOM 1610 N N . GLU A 1 203 ? -2.157 -2.079 20.975 1.00 92.81 203 GLU A N 1
ATOM 1611 C CA . GLU A 1 203 ? -2.528 -1.462 22.255 1.00 92.81 203 GLU A CA 1
ATOM 1612 C C . GLU A 1 203 ? -3.833 -2.020 22.836 1.00 92.81 203 GLU A C 1
ATOM 1614 O O . GLU A 1 203 ? -4.010 -2.056 24.052 1.00 92.81 203 GLU A O 1
ATOM 1619 N N . GLY A 1 204 ? -4.741 -2.508 21.991 1.00 89.56 204 GLY A N 1
ATOM 1620 C CA . GLY A 1 204 ? -6.034 -3.016 22.432 1.00 89.56 204 GLY A CA 1
ATOM 1621 C C . GLY A 1 204 ? -6.929 -3.440 21.275 1.00 89.56 204 GLY A C 1
ATOM 1622 O O . GLY A 1 204 ? -6.529 -3.413 20.112 1.00 89.56 204 GLY A O 1
ATOM 1623 N N . ARG A 1 205 ? -8.158 -3.838 21.609 1.00 84.88 205 ARG A N 1
ATOM 1624 C CA . ARG A 1 205 ? -9.233 -4.085 20.644 1.00 84.88 205 ARG A CA 1
ATOM 1625 C C . ARG A 1 205 ? -10.336 -3.075 20.887 1.00 84.88 205 ARG A C 1
ATOM 1627 O O . ARG A 1 205 ? -10.750 -2.889 22.028 1.00 84.88 205 ARG A O 1
ATOM 1634 N N . ASP A 1 206 ? -10.815 -2.474 19.812 1.00 81.94 206 ASP A N 1
ATOM 1635 C CA . ASP A 1 206 ? -11.959 -1.576 19.837 1.00 81.94 206 ASP A CA 1
ATOM 1636 C C . ASP A 1 206 ? -13.059 -2.143 18.937 1.00 81.94 206 ASP A C 1
ATOM 1638 O O . ASP A 1 206 ? -12.775 -2.718 17.883 1.00 81.94 206 ASP A O 1
ATOM 1642 N N . ARG A 1 207 ? -14.314 -2.014 19.368 1.00 75.81 207 ARG A N 1
ATOM 1643 C CA . ARG A 1 207 ? -15.486 -2.412 18.586 1.00 75.81 207 ARG A CA 1
ATOM 1644 C C . ARG A 1 207 ? -16.326 -1.170 18.359 1.00 75.81 207 ARG A C 1
ATOM 1646 O O . ARG A 1 207 ? -16.919 -0.639 19.292 1.00 75.81 207 ARG A O 1
ATOM 1653 N N . ARG A 1 208 ? -16.398 -0.737 17.105 1.00 65.56 208 ARG A N 1
ATOM 1654 C CA . ARG A 1 208 ? -17.316 0.318 16.681 1.00 65.56 208 ARG A CA 1
ATOM 1655 C C . ARG A 1 208 ? -18.620 -0.343 16.253 1.00 65.56 208 ARG A C 1
ATOM 1657 O O . ARG A 1 208 ? -18.604 -1.222 15.395 1.00 65.56 208 ARG A O 1
ATOM 1664 N N . GLU A 1 209 ? -19.715 0.004 16.919 1.00 44.28 209 GLU A N 1
ATOM 1665 C CA . GLU A 1 209 ? -21.054 -0.344 16.438 1.00 44.28 209 GLU A CA 1
ATOM 1666 C C . GLU A 1 209 ? -21.328 0.452 15.156 1.00 44.28 209 GLU A C 1
ATOM 1668 O O . GLU A 1 209 ? -20.944 1.621 15.064 1.00 44.28 209 GLU A O 1
ATOM 1673 N N . VAL A 1 210 ? -21.907 -0.231 14.167 1.00 48.38 210 VAL A N 1
ATOM 1674 C CA . VAL A 1 210 ? -22.301 0.322 12.863 1.00 48.38 210 VAL A CA 1
ATOM 1675 C C . VAL A 1 210 ? -23.736 0.812 12.953 1.00 48.38 210 VAL A C 1
ATOM 1677 O O . VAL A 1 210 ? -24.561 0.046 13.502 1.00 48.38 210 VAL A O 1
#

Radius of gyration: 21.28 Å; Cα contacts (8 Å, |Δi|>4): 374; chains: 1; bounding box: 67×49×42 Å

Mean predicted aligned error: 11.51 Å

Solvent-accessible surface area (backbone atoms only — not comparable to full-atom values): 12694 Å² total; per-residue (Å²): 114,89,72,77,89,76,86,84,83,85,86,86,89,81,90,83,89,80,91,76,88,77,82,89,79,84,92,80,81,90,75,82,79,80,75,69,81,80,74,79,80,73,84,79,60,91,70,43,50,94,60,92,71,53,67,76,43,72,48,79,44,79,40,64,60,86,95,42,83,29,30,43,32,39,41,31,27,76,32,78,47,67,61,95,85,42,60,16,39,33,33,41,35,40,39,40,33,41,40,82,94,62,72,38,40,39,48,31,39,35,40,31,29,27,31,41,53,78,68,19,41,44,35,41,38,39,40,38,41,37,71,99,43,74,48,77,48,35,36,43,47,39,46,94,80,38,31,34,34,34,66,78,76,75,43,72,47,66,37,52,30,72,56,20,24,50,82,63,44,43,61,58,53,57,63,65,49,89,76,52,69,76,43,72,48,80,40,65,29,33,35,44,60,87,61,44,55,39,56,46,71,31,84,71,88,84,85,81,87,130

Organism: NCBI:txid408172

Sequence (210 aa):
MRLVLGAMILGIAMPTWASTQSPPVPLADTLIVTSSPVTKHYEIDPLAAVVPFGPGERLEYQVKLGIIDTGKAYMEVVGIDSIRGEPTYHVQMAMQGSLLFGALNVNDQYDSWIDTRLISSRRYISDVHQLGYNRYRSFEFYPDEMYWEQTDEGIFGDLATALPLDDIAFVYYVRTLPLEIGKTYTLPRYFKKEGNPVIITVEGRDRREV